Protein AF-0000000067928402 (afdb_homodimer)

Solvent-accessible surface area (backbone atoms only — not comparable to full-atom values): 12313 Å² total; per-residue (Å²): 130,44,46,64,52,39,58,33,41,38,43,78,36,87,61,56,74,55,49,44,64,52,48,29,70,42,42,56,31,42,81,76,45,74,70,83,47,36,38,30,39,21,52,87,43,65,27,61,30,44,41,34,31,24,60,43,49,57,96,86,36,72,58,36,47,31,40,36,34,33,79,38,53,68,59,42,49,52,40,31,50,76,72,70,40,61,68,77,36,65,79,40,78,46,95,89,45,33,37,32,32,29,33,54,49,92,83,66,47,40,33,33,41,25,26,79,106,130,45,45,64,53,37,58,32,40,38,42,77,36,87,61,55,74,55,48,43,64,51,47,29,70,43,43,57,32,40,81,75,43,75,70,84,47,36,39,30,39,22,53,87,44,65,28,62,29,44,40,33,33,23,59,42,51,57,96,86,36,72,59,36,47,31,40,35,32,34,79,39,51,70,57,42,49,53,41,32,49,75,72,70,39,62,69,77,38,64,78,40,77,46,95,89,43,32,38,33,32,29,32,54,48,90,83,65,47,40,31,34,40,26,26,79,108

Structure (mmCIF, N/CA/C/O backbone):
data_AF-0000000067928402-model_v1
#
loop_
_entity.id
_entity.type
_entity.pdbx_description
1 polymer 'Glyoxalase/bleomycin resistance protein/dioxygenase'
#
loop_
_atom_site.group_PDB
_atom_site.id
_atom_site.type_symbol
_atom_site.label_atom_id
_atom_site.label_alt_id
_atom_site.label_comp_id
_atom_site.label_asym_id
_atom_site.label_entity_id
_atom_site.label_seq_id
_atom_site.pdbx_PDB_ins_code
_atom_site.Cartn_x
_atom_site.Cartn_y
_atom_site.Cartn_z
_atom_site.occupancy
_atom_site.B_iso_or_equiv
_atom_site.auth_seq_id
_atom_site.auth_comp_id
_atom_site.auth_asym_id
_atom_site.auth_atom_id
_atom_site.pdbx_PDB_model_num
ATOM 1 N N . MET A 1 1 ? 7.648 14.555 17.438 1 83.69 1 MET A N 1
ATOM 2 C CA . MET A 1 1 ? 7.617 14.156 16.031 1 83.69 1 MET A CA 1
ATOM 3 C C . MET A 1 1 ? 6.398 13.289 15.742 1 83.69 1 MET A C 1
ATOM 5 O O . MET A 1 1 ? 5.93 12.555 16.609 1 83.69 1 MET A O 1
ATOM 9 N N . VAL A 1 2 ? 5.832 13.562 14.484 1 96.62 2 VAL A N 1
ATOM 10 C CA . VAL A 1 2 ? 4.629 12.812 14.133 1 96.62 2 VAL A CA 1
ATOM 11 C C . VAL A 1 2 ? 4.965 11.328 14 1 96.62 2 VAL A C 1
ATOM 13 O O . VAL A 1 2 ? 6.051 10.969 13.555 1 96.62 2 VAL A O 1
ATOM 16 N N . LYS A 1 3 ? 4.047 10.43 14.477 1 98 3 LYS A N 1
ATOM 17 C CA . LYS A 1 3 ? 4.219 8.984 14.352 1 98 3 LYS A CA 1
ATOM 18 C C . LYS A 1 3 ? 3.213 8.398 13.367 1 98 3 LYS A C 1
ATOM 20 O O . LYS A 1 3 ? 2.01 8.641 13.477 1 98 3 LYS A O 1
ATOM 25 N N . VAL A 1 4 ? 3.725 7.59 12.461 1 98.81 4 VAL A N 1
ATOM 26 C CA . VAL A 1 4 ? 2.863 6.887 11.516 1 98.81 4 VAL A CA 1
ATOM 27 C C . VAL A 1 4 ? 2.41 5.559 12.117 1 98.81 4 VAL A C 1
ATOM 29 O O . VAL A 1 4 ? 3.232 4.781 12.609 1 98.81 4 VAL A O 1
ATOM 32 N N . ARG A 1 5 ? 1.109 5.301 12 1 98.69 5 ARG A N 1
ATOM 33 C CA . ARG A 1 5 ? 0.542 4.09 12.586 1 98.69 5 ARG A CA 1
ATOM 34 C C . ARG A 1 5 ? 0.285 3.037 11.508 1 98.69 5 ARG A C 1
ATOM 36 O O . ARG A 1 5 ? 0.37 1.837 11.781 1 98.69 5 ARG A O 1
ATOM 43 N N . ARG A 1 6 ? -0.1 3.469 10.367 1 98.75 6 ARG A N 1
ATOM 44 C CA . ARG A 1 6 ? -0.407 2.568 9.266 1 98.75 6 ARG A CA 1
ATOM 45 C C . ARG A 1 6 ? -0.258 3.277 7.922 1 98.75 6 ARG A C 1
ATOM 47 O O . ARG A 1 6 ? -0.412 4.5 7.84 1 98.75 6 ARG A O 1
ATOM 54 N N . ILE A 1 7 ? 0.131 2.539 6.934 1 98.94 7 ILE A N 1
ATOM 55 C CA . ILE A 1 7 ? 0.093 2.949 5.531 1 98.94 7 ILE A CA 1
ATOM 56 C C . ILE A 1 7 ? -0.714 1.938 4.723 1 98.94 7 ILE A C 1
ATOM 58 O O . ILE A 1 7 ? -0.354 0.761 4.648 1 98.94 7 ILE A O 1
ATOM 62 N N . VAL A 1 8 ? -1.801 2.398 4.133 1 98.94 8 VAL A N 1
ATOM 63 C CA . VAL A 1 8 ? -2.68 1.516 3.375 1 98.94 8 VAL A CA 1
ATOM 64 C C . VAL A 1 8 ? -2.76 1.986 1.925 1 98.94 8 VAL A C 1
ATOM 66 O O . VAL A 1 8 ? -3.012 3.164 1.661 1 98.94 8 VAL A O 1
ATOM 69 N N . ALA A 1 9 ? -2.508 1.08 1.008 1 98.94 9 ALA A N 1
ATOM 70 C CA . ALA A 1 9 ? -2.691 1.375 -0.411 1 98.94 9 ALA A CA 1
ATOM 71 C C . ALA A 1 9 ? -4.172 1.428 -0.774 1 98.94 9 ALA A C 1
ATOM 73 O O . ALA A 1 9 ? -4.957 0.59 -0.325 1 98.94 9 ALA A O 1
ATOM 74 N N . ASN A 1 10 ? -4.523 2.418 -1.572 1 98.88 10 ASN A N 1
ATOM 75 C CA . ASN A 1 10 ? -5.867 2.523 -2.125 1 98.88 10 ASN A CA 1
ATOM 76 C C . ASN A 1 10 ? -5.863 2.359 -3.643 1 98.88 10 ASN A C 1
ATOM 78 O O . ASN A 1 10 ? -5.043 2.961 -4.336 1 98.88 10 ASN A O 1
ATOM 82 N N . ILE A 1 11 ? -6.793 1.594 -4.125 1 98.81 11 ILE A N 1
ATOM 83 C CA . ILE A 1 11 ? -6.984 1.411 -5.562 1 98.81 11 ILE A CA 1
ATOM 84 C C . ILE A 1 11 ? -8.328 1.993 -5.98 1 98.81 11 ILE A C 1
ATOM 86 O O . ILE A 1 11 ? -9.375 1.579 -5.477 1 98.81 11 ILE A O 1
ATOM 90 N N . GLU A 1 12 ? -8.266 2.934 -6.895 1 98.75 12 GLU A N 1
ATOM 91 C CA . GLU A 1 12 ? -9.492 3.523 -7.414 1 98.75 12 GLU A CA 1
ATOM 92 C C . GLU A 1 12 ? -10.188 2.582 -8.398 1 98.75 12 GLU A C 1
ATOM 94 O O . GLU A 1 12 ? -9.555 2.082 -9.328 1 98.75 12 GLU A O 1
ATOM 99 N N . THR A 1 13 ? -11.406 2.373 -8.148 1 98.44 13 THR A N 1
ATOM 100 C CA . THR A 1 13 ? -12.219 1.587 -9.078 1 98.44 13 THR A CA 1
ATOM 101 C C . THR A 1 13 ? -13.703 1.854 -8.859 1 98.44 13 THR A C 1
ATOM 103 O O . THR A 1 13 ? -14.156 1.991 -7.723 1 98.44 13 THR A O 1
ATOM 106 N N . PRO A 1 14 ? -14.438 1.944 -9.938 1 95.38 14 PRO A N 1
ATOM 107 C CA . PRO A 1 14 ? -15.891 1.989 -9.75 1 95.38 14 PRO A CA 1
ATOM 108 C C . PRO A 1 14 ? -16.484 0.614 -9.469 1 95.38 14 PRO A C 1
ATOM 110 O O . PRO A 1 14 ? -17.641 0.517 -9.031 1 95.38 14 PRO A O 1
ATOM 113 N N . ASP A 1 15 ? -15.797 -0.438 -9.805 1 96.56 15 ASP A N 1
ATOM 114 C CA . ASP A 1 15 ? -16.281 -1.805 -9.633 1 96.56 15 ASP A CA 1
ATOM 115 C C . ASP A 1 15 ? -15.602 -2.48 -8.445 1 96.56 15 ASP A C 1
ATOM 117 O O . ASP A 1 15 ? -14.844 -3.436 -8.617 1 96.56 15 ASP A O 1
ATOM 121 N N . ILE A 1 16 ? -16.016 -2.189 -7.324 1 97.06 16 ILE A N 1
ATOM 122 C CA . ILE A 1 16 ? -15.391 -2.621 -6.082 1 97.06 16 ILE A CA 1
ATOM 123 C C . ILE A 1 16 ? -15.578 -4.125 -5.902 1 97.06 16 ILE A C 1
ATOM 125 O O . ILE A 1 16 ? -14.695 -4.812 -5.391 1 97.06 16 ILE A O 1
ATOM 129 N N . ALA A 1 17 ? -16.672 -4.684 -6.383 1 96.25 17 ALA A N 1
ATOM 130 C CA . ALA A 1 17 ? -17.016 -6.09 -6.199 1 96.25 17 ALA A CA 1
ATOM 131 C C . ALA A 1 17 ? -16.016 -6.996 -6.914 1 96.25 17 ALA A C 1
ATOM 133 O O . ALA A 1 17 ? -15.828 -8.148 -6.523 1 96.25 17 ALA A O 1
ATOM 134 N N . ALA A 1 18 ? -15.391 -6.465 -7.91 1 97.38 18 ALA A N 1
ATOM 135 C CA . ALA A 1 18 ? -14.461 -7.262 -8.711 1 97.38 18 ALA A CA 1
ATOM 136 C C . ALA A 1 18 ? -13.219 -7.637 -7.898 1 97.38 18 ALA A C 1
ATOM 138 O O . ALA A 1 18 ? -12.508 -8.578 -8.242 1 97.38 18 ALA A O 1
ATOM 139 N N . ALA A 1 19 ? -12.914 -6.938 -6.816 1 98.12 19 ALA A N 1
ATOM 140 C CA . ALA A 1 19 ? -11.734 -7.195 -5.996 1 98.12 19 ALA A CA 1
ATOM 141 C C . ALA A 1 19 ? -11.82 -8.57 -5.328 1 98.12 19 ALA A C 1
ATOM 143 O O . ALA A 1 19 ? -10.797 -9.18 -5.023 1 98.12 19 ALA A O 1
ATOM 144 N N . LYS A 1 20 ? -13.047 -8.969 -5.051 1 98 20 LYS A N 1
ATOM 145 C CA . LYS A 1 20 ? -13.281 -10.195 -4.301 1 98 20 LYS A CA 1
ATOM 146 C C . LYS A 1 20 ? -12.617 -11.391 -4.977 1 98 20 LYS A C 1
ATOM 148 O O . LYS A 1 20 ? -11.977 -12.203 -4.312 1 98 20 LYS A O 1
ATOM 153 N N . ARG A 1 21 ? -12.688 -11.516 -6.238 1 97.06 21 ARG A N 1
ATOM 154 C CA . ARG A 1 21 ? -12.219 -12.68 -6.984 1 97.06 21 ARG A CA 1
ATOM 155 C C . ARG A 1 21 ? -10.719 -12.867 -6.824 1 97.06 21 ARG A C 1
ATOM 157 O O . ARG A 1 21 ? -10.227 -14 -6.789 1 97.06 21 ARG A O 1
ATOM 164 N N . PHE A 1 22 ? -10.062 -11.812 -6.707 1 98.56 22 PHE A N 1
ATOM 165 C CA . PHE A 1 22 ? -8.602 -11.828 -6.641 1 98.56 22 PHE A CA 1
ATOM 166 C C . PHE A 1 22 ? -8.125 -11.836 -5.191 1 98.56 22 PHE A C 1
ATOM 168 O O . PHE A 1 22 ? -7.387 -12.727 -4.777 1 98.56 22 PHE A O 1
ATOM 175 N N . TYR A 1 23 ? -8.562 -10.875 -4.406 1 98.88 23 TYR A N 1
ATOM 176 C CA . TYR A 1 23 ? -7.992 -10.602 -3.094 1 98.88 23 TYR A CA 1
ATOM 177 C C . TYR A 1 23 ? -8.602 -11.508 -2.033 1 98.88 23 TYR A C 1
ATOM 179 O O . TYR A 1 23 ? -7.922 -11.906 -1.082 1 98.88 23 TYR A O 1
ATOM 187 N N . GLN A 1 24 ? -9.836 -11.852 -2.152 1 98.5 24 GLN A N 1
ATOM 188 C CA . GLN A 1 24 ? -10.438 -12.781 -1.208 1 98.5 24 GLN A CA 1
ATOM 189 C C . GLN A 1 24 ? -10.352 -14.219 -1.715 1 98.5 24 GLN A C 1
ATOM 191 O O . GLN A 1 24 ? -9.75 -15.07 -1.066 1 98.5 24 GLN A O 1
ATOM 196 N N . ASP A 1 25 ? -10.859 -14.484 -2.887 1 97.88 25 ASP A N 1
ATOM 197 C CA . ASP A 1 25 ? -11.016 -15.859 -3.344 1 97.88 25 ASP A CA 1
ATOM 198 C C . ASP A 1 25 ? -9.664 -16.516 -3.617 1 97.88 25 ASP A C 1
ATOM 200 O O . ASP A 1 25 ? -9.461 -17.688 -3.316 1 97.88 25 ASP A O 1
ATOM 204 N N . VAL A 1 26 ? -8.727 -15.805 -4.152 1 98.25 26 VAL A N 1
ATOM 205 C CA . VAL A 1 26 ? -7.445 -16.406 -4.516 1 98.25 26 VAL A CA 1
ATOM 206 C C . VAL A 1 26 ? -6.434 -16.188 -3.395 1 98.25 26 VAL A C 1
ATOM 208 O O . VAL A 1 26 ? -5.785 -17.141 -2.943 1 98.25 26 VAL A O 1
ATOM 211 N N . LEU A 1 27 ? -6.316 -14.945 -2.904 1 98.69 27 LEU A N 1
ATOM 212 C CA . LEU A 1 27 ? -5.258 -14.633 -1.951 1 98.69 27 LEU A CA 1
ATOM 213 C C . LEU A 1 27 ? -5.703 -14.93 -0.524 1 98.69 27 LEU A C 1
ATOM 215 O O . LEU A 1 27 ? -4.898 -14.883 0.406 1 98.69 27 LEU A O 1
ATOM 219 N N . GLY A 1 28 ? -7 -15.125 -0.344 1 98.38 28 GLY A N 1
ATOM 220 C CA . GLY A 1 28 ? -7.496 -15.602 0.938 1 98.38 28 GLY A CA 1
ATOM 221 C C . GLY A 1 28 ? -7.672 -14.492 1.959 1 98.38 28 GLY A C 1
ATOM 222 O O . GLY A 1 28 ? -7.762 -14.758 3.16 1 98.38 28 GLY A O 1
ATOM 223 N N . LEU A 1 29 ? -7.711 -13.273 1.549 1 98.75 29 LEU A N 1
ATOM 224 C CA . LEU A 1 29 ? -7.934 -12.172 2.482 1 98.75 29 LEU A CA 1
ATOM 225 C C . LEU A 1 29 ? -9.398 -12.086 2.885 1 98.75 29 LEU A C 1
ATOM 227 O O . LEU A 1 29 ? -10.281 -12.469 2.113 1 98.75 29 LEU A O 1
ATOM 231 N N . ASP A 1 30 ? -9.602 -11.5 4.062 1 98.62 30 ASP A N 1
ATOM 232 C CA . ASP A 1 30 ? -10.953 -11.266 4.562 1 98.62 30 ASP A CA 1
ATOM 233 C C . ASP A 1 30 ? -11.461 -9.883 4.156 1 98.62 30 ASP A C 1
ATOM 235 O O . ASP A 1 30 ? -10.68 -8.938 4.043 1 98.62 30 ASP A O 1
ATOM 239 N N . LEU A 1 31 ? -12.75 -9.812 3.912 1 98.5 31 LEU A N 1
ATOM 240 C CA . LEU A 1 31 ? -13.398 -8.508 3.805 1 98.5 31 LEU A CA 1
ATOM 241 C C . LEU A 1 31 ? -13.539 -7.859 5.176 1 98.5 31 LEU A C 1
ATOM 243 O O . LEU A 1 31 ? -14.367 -8.281 5.984 1 98.5 31 LEU A O 1
ATOM 247 N N . LEU A 1 32 ? -12.758 -6.84 5.418 1 98.25 32 LEU A N 1
ATOM 248 C CA . LEU A 1 32 ? -12.711 -6.215 6.734 1 98.25 32 LEU A CA 1
ATOM 249 C C . LEU A 1 32 ? -13.758 -5.109 6.852 1 98.25 32 LEU A C 1
ATOM 251 O O . LEU A 1 32 ? -14.227 -4.809 7.953 1 98.25 32 LEU A O 1
ATOM 255 N N . MET A 1 33 ? -13.984 -4.438 5.797 1 97 33 MET A N 1
ATOM 256 C CA . MET A 1 33 ? -14.93 -3.332 5.719 1 97 33 MET A CA 1
ATOM 257 C C . MET A 1 33 ? -15.57 -3.264 4.336 1 97 33 MET A C 1
ATOM 259 O O . MET A 1 33 ? -14.898 -3.449 3.324 1 97 33 MET A O 1
ATOM 263 N N . ASP A 1 34 ? -16.812 -3.012 4.309 1 96.94 34 ASP A N 1
ATOM 264 C CA . ASP A 1 34 ? -17.547 -2.746 3.08 1 96.94 34 ASP A CA 1
ATOM 265 C C . ASP A 1 34 ? -18.625 -1.687 3.309 1 96.94 34 ASP A C 1
ATOM 267 O O . ASP A 1 34 ? -19.656 -1.96 3.941 1 96.94 34 ASP A O 1
ATOM 271 N N . MET A 1 35 ? -18.359 -0.519 2.67 1 95.69 35 MET A N 1
ATOM 272 C CA . MET A 1 35 ? -19.312 0.572 2.844 1 95.69 35 MET A CA 1
ATOM 273 C C . MET A 1 35 ? -19.938 0.958 1.512 1 95.69 35 MET A C 1
ATOM 275 O O . MET A 1 35 ? -20.562 2.014 1.4 1 95.69 35 MET A O 1
ATOM 279 N N . GLY A 1 36 ? -19.828 0.122 0.622 1 94.25 36 GLY A N 1
ATOM 280 C CA . GLY A 1 36 ? -20.359 0.416 -0.704 1 94.25 36 GLY A CA 1
ATOM 281 C C . GLY A 1 36 ? -19.375 1.184 -1.572 1 94.25 36 GLY A C 1
ATOM 282 O O . GLY A 1 36 ? -18.969 0.701 -2.631 1 94.25 36 GLY A O 1
ATOM 283 N N . TRP A 1 37 ? -18.969 2.318 -0.988 1 95.12 37 TRP A N 1
ATOM 284 C CA . TRP A 1 37 ? -18.047 3.146 -1.765 1 95.12 37 TRP A CA 1
ATOM 285 C C . TRP A 1 37 ? -16.594 2.771 -1.475 1 95.12 37 TRP A C 1
ATOM 287 O O . TRP A 1 37 ? -15.688 3.205 -2.184 1 95.12 37 TRP A O 1
ATOM 297 N N . ILE A 1 38 ? -16.375 1.957 -0.458 1 97.75 38 ILE A N 1
ATOM 298 C CA . ILE A 1 38 ? -15.055 1.447 -0.117 1 97.75 38 ILE A CA 1
ATOM 299 C C . ILE A 1 38 ? -15.172 0.002 0.363 1 97.75 38 ILE A C 1
ATOM 301 O O . ILE A 1 38 ? -16.094 -0.345 1.095 1 97.75 38 ILE A O 1
ATOM 305 N N . ALA A 1 39 ? -14.242 -0.791 -0.042 1 98.62 39 ALA A N 1
ATOM 306 C CA . ALA A 1 39 ? -14.023 -2.131 0.498 1 98.62 39 ALA A CA 1
ATOM 307 C C . ALA A 1 39 ? -12.562 -2.35 0.865 1 98.62 39 ALA A C 1
ATOM 309 O O . ALA A 1 39 ? -11.664 -2.045 0.075 1 98.62 39 ALA A O 1
ATOM 310 N N . THR A 1 40 ? -12.344 -2.811 2.027 1 98.81 40 THR A N 1
ATOM 311 C CA . THR A 1 40 ? -11 -3.139 2.482 1 98.81 40 THR A CA 1
ATOM 312 C C . THR A 1 40 ? -10.844 -4.645 2.68 1 98.81 40 THR A C 1
ATOM 314 O O . THR A 1 40 ? -11.688 -5.281 3.314 1 98.81 40 THR A O 1
ATOM 317 N N . TYR A 1 41 ? -9.812 -5.188 2.088 1 98.94 41 TYR A N 1
ATOM 318 C CA . TYR A 1 41 ? -9.453 -6.586 2.27 1 98.94 41 TYR A CA 1
ATOM 319 C C . TYR A 1 41 ? -8.188 -6.719 3.105 1 98.94 41 TYR A C 1
ATOM 321 O O . TYR A 1 41 ? -7.254 -5.918 2.965 1 98.94 41 TYR A O 1
ATOM 329 N N . GLY A 1 42 ? -8.141 -7.695 3.979 1 98.81 42 GLY A N 1
ATOM 330 C CA . GLY A 1 42 ? -6.977 -7.891 4.828 1 98.81 42 GLY A CA 1
ATOM 331 C C . GLY A 1 42 ? -7.047 -9.164 5.648 1 98.81 42 GLY A C 1
ATOM 332 O O . GLY A 1 42 ? -7.652 -10.148 5.227 1 98.81 42 GLY A O 1
ATOM 333 N N . SER A 1 43 ? -6.227 -9.195 6.648 1 98.56 43 SER A N 1
ATOM 334 C CA . SER A 1 43 ? -6.172 -10.305 7.594 1 98.56 43 SER A CA 1
ATOM 335 C C . SER A 1 43 ? -5.645 -9.852 8.953 1 98.56 43 SER A C 1
ATOM 337 O O . SER A 1 43 ? -5.32 -8.672 9.133 1 98.56 43 SER A O 1
ATOM 339 N N . GLU A 1 44 ? -5.602 -10.812 9.906 1 97.62 44 GLU A N 1
ATOM 340 C CA . GLU A 1 44 ? -5.094 -10.516 11.242 1 97.62 44 GLU A CA 1
ATOM 341 C C . GLU A 1 44 ? -3.572 -10.602 11.281 1 97.62 44 GLU A C 1
ATOM 343 O O . GLU A 1 44 ? -2.957 -10.297 12.305 1 97.62 44 GLU A O 1
ATOM 348 N N . GLU A 1 45 ? -2.996 -11.016 10.195 1 98.12 45 GLU A N 1
ATOM 349 C CA . GLU A 1 45 ? -1.538 -11.016 10.133 1 98.12 45 GLU A CA 1
ATOM 350 C C . GLU A 1 45 ? -0.976 -9.617 10.359 1 98.12 45 GLU A C 1
ATOM 352 O O . GLU A 1 45 ? -1.558 -8.625 9.906 1 98.12 45 GLU A O 1
ATOM 357 N N . ARG A 1 46 ? 0.201 -9.578 11.094 1 98.38 46 ARG A N 1
ATOM 358 C CA . ARG A 1 46 ? 0.812 -8.289 11.375 1 98.38 46 ARG A CA 1
ATOM 359 C C . ARG A 1 46 ? 2.049 -8.07 10.508 1 98.38 46 ARG A C 1
ATOM 361 O O . ARG A 1 46 ? 2.789 -9.016 10.227 1 98.38 46 ARG A O 1
ATOM 368 N N . MET A 1 47 ? 2.213 -6.852 10.094 1 98.56 47 MET A N 1
ATOM 369 C CA . MET A 1 47 ? 3.379 -6.414 9.336 1 98.56 47 MET A CA 1
ATOM 370 C C . MET A 1 47 ? 3.908 -5.086 9.859 1 98.56 47 MET A C 1
ATOM 372 O O . MET A 1 47 ? 3.191 -4.359 10.555 1 98.56 47 MET A O 1
ATOM 376 N N . THR A 1 48 ? 5.156 -4.797 9.547 1 98.56 48 THR A N 1
ATOM 377 C CA . THR A 1 48 ? 5.66 -3.463 9.859 1 98.56 48 THR A CA 1
ATOM 378 C C . THR A 1 48 ? 5.117 -2.438 8.867 1 98.56 48 THR A C 1
ATOM 380 O O . THR A 1 48 ? 4.766 -2.783 7.738 1 98.56 48 THR A O 1
ATOM 383 N N . VAL A 1 49 ? 4.996 -1.239 9.289 1 98.81 49 VAL A N 1
ATOM 384 C CA . VAL A 1 49 ? 4.613 -0.113 8.445 1 98.81 49 VAL A CA 1
ATOM 385 C C . VAL A 1 49 ? 5.719 0.169 7.426 1 98.81 49 VAL A C 1
ATOM 387 O O . VAL A 1 49 ? 6.887 0.312 7.793 1 98.81 49 VAL A O 1
ATOM 390 N N . GLN A 1 50 ? 5.34 0.202 6.133 1 98.88 5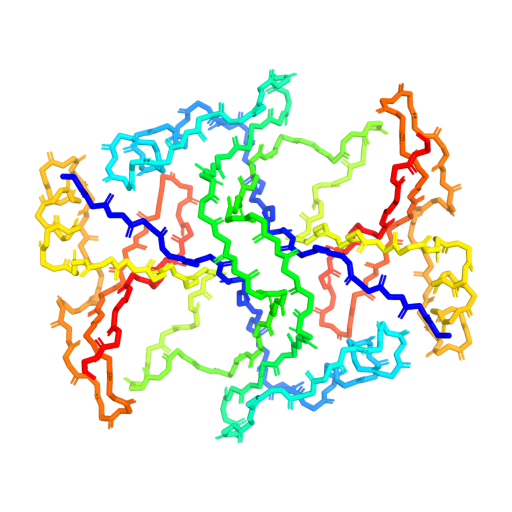0 GLN A N 1
ATOM 391 C CA . GLN A 1 50 ? 6.367 0.51 5.145 1 98.88 50 GLN A CA 1
ATOM 392 C C . GLN A 1 50 ? 5.746 0.848 3.791 1 98.88 50 GLN A C 1
ATOM 394 O O . GLN A 1 50 ? 4.594 0.495 3.527 1 98.88 50 GLN A O 1
ATOM 399 N N . VAL A 1 51 ? 6.488 1.58 2.924 1 98.94 51 VAL A N 1
ATOM 400 C CA . VAL A 1 51 ? 6.199 1.951 1.543 1 98.94 51 VAL A CA 1
ATOM 401 C C . VAL A 1 51 ? 7.5 1.993 0.739 1 98.94 51 VAL A C 1
ATOM 403 O O . VAL A 1 51 ? 8.547 2.365 1.265 1 98.94 51 VAL A O 1
ATOM 406 N N . SER A 1 52 ? 7.375 1.627 -0.581 1 98.94 52 SER A N 1
ATOM 407 C CA . SER A 1 52 ? 8.594 1.56 -1.379 1 98.94 52 SER A CA 1
ATOM 408 C C . SER A 1 52 ? 8.516 2.482 -2.59 1 98.94 52 SER A C 1
ATOM 410 O O . SER A 1 52 ? 7.441 2.672 -3.162 1 98.94 52 SER A O 1
ATOM 412 N N . PHE A 1 53 ? 9.617 3.049 -2.973 1 98.88 53 PHE A N 1
ATOM 413 C CA . PHE A 1 53 ? 9.828 3.877 -4.152 1 98.88 53 PHE A CA 1
ATOM 414 C C . PHE A 1 53 ? 10.844 3.234 -5.094 1 98.88 53 PHE A C 1
ATOM 416 O O . PHE A 1 53 ? 11.945 2.875 -4.672 1 98.88 53 PHE A O 1
ATOM 423 N N . MET A 1 54 ? 10.453 3.088 -6.352 1 98.62 54 MET A N 1
ATOM 424 C CA . MET A 1 54 ? 11.242 2.244 -7.246 1 98.62 54 MET A CA 1
ATOM 425 C C . MET A 1 54 ? 11.414 2.908 -8.609 1 98.62 54 MET A C 1
ATOM 427 O O . MET A 1 54 ? 10.469 3.488 -9.141 1 98.62 54 MET A O 1
ATOM 431 N N . ALA A 1 55 ? 12.578 2.732 -9.188 1 98.25 55 ALA A N 1
ATOM 432 C CA . ALA A 1 55 ? 12.836 3.145 -10.562 1 98.25 55 ALA A CA 1
ATOM 433 C C . ALA A 1 55 ? 12.508 2.021 -11.547 1 98.25 55 ALA A C 1
ATOM 435 O O . ALA A 1 55 ? 12.203 2.275 -12.711 1 98.25 55 ALA A O 1
ATOM 436 N N . GLU A 1 56 ? 12.617 0.851 -11.109 1 98.12 56 GLU A N 1
ATOM 437 C CA . GLU A 1 56 ? 12.273 -0.376 -11.828 1 98.12 56 GLU A CA 1
ATOM 438 C C . GLU A 1 56 ? 11.859 -1.479 -10.859 1 98.12 56 GLU A C 1
ATOM 440 O O . GLU A 1 56 ? 12.086 -1.372 -9.648 1 98.12 56 GLU A O 1
ATOM 445 N N . GLY A 1 57 ? 11.266 -2.613 -11.383 1 98.19 57 GLY A N 1
ATOM 446 C CA . GLY A 1 57 ? 10.773 -3.693 -10.539 1 98.19 57 GLY A CA 1
ATOM 447 C C . GLY A 1 57 ? 11.828 -4.738 -10.234 1 98.19 57 GLY A C 1
ATOM 448 O O . GLY A 1 57 ? 11.547 -5.734 -9.562 1 98.19 57 GLY A O 1
ATOM 449 N N . GLY A 1 58 ? 13.055 -4.504 -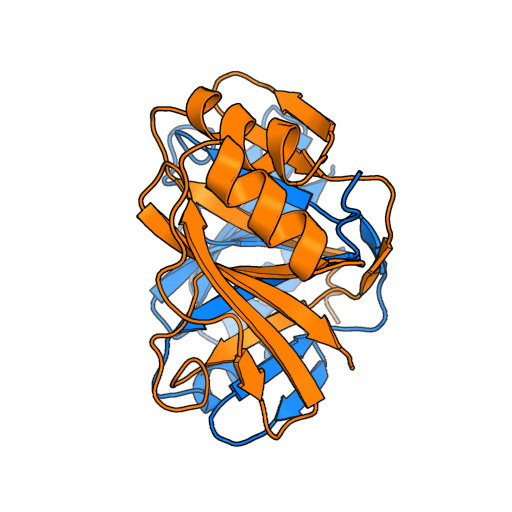10.695 1 97.44 58 GLY A N 1
ATOM 450 C CA . GLY A 1 58 ? 14.102 -5.52 -10.641 1 97.44 58 GLY A CA 1
ATOM 451 C C . GLY A 1 58 ? 14.109 -6.426 -11.859 1 97.44 58 GLY A C 1
ATOM 452 O O . GLY A 1 58 ? 13.055 -6.773 -12.398 1 97.44 58 GLY A O 1
ATOM 453 N N . SER A 1 59 ? 15.352 -6.789 -12.344 1 97 59 SER A N 1
ATOM 454 C CA . SER A 1 59 ? 15.531 -7.668 -13.5 1 97 59 SER A CA 1
ATOM 455 C C . SER A 1 59 ? 14.914 -7.059 -14.758 1 97 59 SER A C 1
ATOM 457 O O . SER A 1 59 ? 14.383 -7.777 -15.602 1 97 59 SER A O 1
ATOM 459 N N . GLY A 1 60 ? 14.844 -5.758 -14.766 1 96.06 60 GLY A N 1
ATOM 460 C CA . GLY A 1 60 ? 14.383 -5.055 -15.953 1 96.06 60 GLY A CA 1
ATOM 461 C C . GLY A 1 60 ? 12.875 -5.047 -16.094 1 96.06 60 GLY A C 1
ATOM 462 O O . GLY A 1 60 ? 12.352 -4.734 -17.172 1 96.06 60 GLY A O 1
ATOM 463 N N . THR A 1 61 ? 12.148 -5.402 -15.07 1 98.31 61 THR A N 1
ATOM 464 C CA . THR A 1 61 ? 10.695 -5.461 -15.148 1 98.31 61 THR A CA 1
ATOM 465 C C . THR A 1 61 ? 10.078 -4.109 -14.781 1 98.31 61 THR A C 1
ATOM 467 O O . THR A 1 61 ? 10.75 -3.26 -14.188 1 98.31 61 THR A O 1
ATOM 470 N N . PRO A 1 62 ? 8.781 -3.908 -15.195 1 98.62 62 PRO A N 1
ATOM 471 C CA . PRO A 1 62 ? 8.086 -2.697 -14.758 1 98.62 62 PRO A CA 1
ATOM 472 C C . PRO A 1 62 ? 7.855 -2.662 -13.25 1 98.62 62 PRO A C 1
ATOM 474 O O . PRO A 1 62 ? 7.863 -3.709 -12.594 1 98.62 62 PRO A O 1
ATOM 477 N N . VAL A 1 63 ? 7.688 -1.472 -12.719 1 98.81 63 VAL A N 1
ATOM 478 C CA . VAL A 1 63 ? 7.402 -1.312 -11.297 1 98.81 63 VAL A CA 1
ATOM 479 C C . VAL A 1 63 ? 5.98 -1.781 -11 1 98.81 63 VAL A C 1
ATOM 481 O O . VAL A 1 63 ? 5.02 -1.273 -11.586 1 98.81 63 VAL A O 1
ATOM 484 N N . PRO A 1 64 ? 5.816 -2.771 -10.117 1 98.88 64 PRO A N 1
ATOM 485 C CA . PRO A 1 64 ? 4.457 -3.133 -9.711 1 98.88 64 PRO A CA 1
ATOM 486 C C . PRO A 1 64 ? 3.812 -2.084 -8.805 1 98.88 64 PRO A C 1
ATOM 488 O O . PRO A 1 64 ? 4.52 -1.319 -8.141 1 98.88 64 PRO A O 1
ATOM 491 N N . ASP A 1 65 ? 2.479 -2.105 -8.789 1 98.81 65 ASP A N 1
ATOM 492 C CA . ASP A 1 65 ? 1.74 -1.209 -7.906 1 98.81 65 ASP A CA 1
ATOM 493 C C . ASP A 1 65 ? 1.773 -1.709 -6.465 1 98.81 65 ASP A C 1
ATOM 495 O O . ASP A 1 65 ? 1.794 -0.911 -5.527 1 98.81 65 ASP A O 1
ATOM 499 N N . LEU A 1 66 ? 1.734 -3.006 -6.281 1 98.94 66 LEU A N 1
ATOM 500 C CA . LEU A 1 66 ? 1.769 -3.68 -4.988 1 98.94 66 LEU A CA 1
ATOM 501 C C . LEU A 1 66 ? 2.787 -4.812 -4.996 1 98.94 66 LEU A C 1
ATOM 503 O O . LEU A 1 66 ? 2.943 -5.508 -6 1 98.94 66 LEU A O 1
ATOM 507 N N . SER A 1 67 ? 3.459 -4.957 -3.9 1 98.94 67 SER A N 1
ATOM 508 C CA . SER A 1 67 ? 4.16 -6.191 -3.568 1 98.94 67 SER A CA 1
ATOM 509 C C . SER A 1 67 ? 3.447 -6.949 -2.453 1 98.94 67 SER A C 1
ATOM 511 O O . SER A 1 67 ? 3.264 -6.418 -1.354 1 98.94 67 SER A O 1
ATOM 513 N N . ILE A 1 68 ? 3.041 -8.117 -2.76 1 98.94 68 ILE A N 1
ATOM 514 C CA . ILE A 1 68 ? 2.33 -8.953 -1.801 1 98.94 68 ILE A CA 1
ATOM 515 C C . ILE A 1 68 ? 3.154 -10.203 -1.502 1 98.94 68 ILE A C 1
ATOM 517 O O . ILE A 1 68 ? 3.348 -11.055 -2.377 1 98.94 68 ILE A O 1
ATOM 521 N N . GLU A 1 69 ? 3.631 -10.273 -0.276 1 98.94 69 GLU A N 1
ATOM 522 C CA . GLU A 1 69 ? 4.367 -11.469 0.141 1 98.94 69 GLU A CA 1
ATOM 523 C C . GLU A 1 69 ? 3.416 -12.57 0.602 1 98.94 69 GLU A C 1
ATOM 525 O O . GLU A 1 69 ? 2.518 -12.328 1.41 1 98.94 69 GLU A O 1
ATOM 530 N N . VAL A 1 70 ? 3.658 -13.734 0.114 1 98.94 70 VAL A N 1
ATOM 531 C CA . VAL A 1 70 ? 2.838 -14.891 0.472 1 98.94 70 VAL A CA 1
ATOM 532 C C . VAL A 1 70 ? 3.725 -16 1.038 1 98.94 70 VAL A C 1
ATOM 534 O O . VAL A 1 70 ? 4.949 -15.945 0.913 1 98.94 70 VAL A O 1
ATOM 537 N N . ASP A 1 71 ? 3.066 -16.984 1.74 1 98.62 71 ASP A N 1
ATOM 538 C CA . ASP A 1 71 ? 3.826 -18.062 2.344 1 98.62 71 ASP A CA 1
ATOM 539 C C . ASP A 1 71 ? 4.215 -19.109 1.296 1 98.62 71 ASP A C 1
ATOM 541 O O . ASP A 1 71 ? 5.168 -19.859 1.489 1 98.62 71 ASP A O 1
ATOM 545 N N . ASP A 1 72 ? 3.494 -19.172 0.188 1 98.31 72 ASP A N 1
ATOM 546 C CA . ASP A 1 72 ? 3.707 -20.188 -0.841 1 98.31 72 ASP A CA 1
ATOM 547 C C . ASP A 1 72 ? 3.385 -19.625 -2.229 1 98.31 72 ASP A C 1
ATOM 549 O O . ASP A 1 72 ? 2.229 -19.641 -2.654 1 98.31 72 ASP A O 1
ATOM 553 N N . VAL A 1 73 ? 4.461 -19.328 -2.992 1 98.81 73 VAL A N 1
ATOM 554 C CA . VAL A 1 73 ? 4.324 -18.672 -4.289 1 98.81 73 VAL A CA 1
ATOM 555 C C . VAL A 1 73 ? 3.705 -19.641 -5.293 1 98.81 73 VAL A C 1
ATOM 557 O O . VAL A 1 73 ? 2.842 -19.25 -6.086 1 98.81 73 VAL A O 1
ATOM 560 N N . ASP A 1 74 ? 4.117 -20.891 -5.215 1 98.31 74 ASP A N 1
ATOM 561 C CA . ASP A 1 74 ? 3.619 -21.859 -6.176 1 98.31 74 ASP A CA 1
ATOM 562 C C . ASP A 1 74 ? 2.129 -22.125 -5.973 1 98.31 74 ASP A C 1
ATOM 564 O O . ASP A 1 74 ? 1.378 -22.266 -6.938 1 98.31 74 ASP A O 1
ATOM 568 N N . ALA A 1 75 ? 1.731 -22.141 -4.758 1 98.44 75 ALA A N 1
ATOM 569 C CA . ALA A 1 75 ? 0.311 -22.297 -4.461 1 98.44 75 ALA A CA 1
ATOM 570 C C . ALA A 1 75 ? -0.488 -21.094 -4.941 1 98.44 75 ALA A C 1
ATOM 572 O O . ALA A 1 75 ? -1.58 -21.234 -5.492 1 98.44 75 ALA A O 1
ATOM 573 N N . ALA A 1 76 ? 0.053 -19.922 -4.707 1 98.75 76 ALA A N 1
ATOM 574 C CA . ALA A 1 76 ? -0.612 -18.719 -5.176 1 98.75 76 ALA A CA 1
ATOM 575 C C . ALA A 1 76 ? -0.758 -18.719 -6.695 1 98.75 76 ALA A C 1
ATOM 577 O O . ALA A 1 76 ? -1.812 -18.359 -7.227 1 98.75 76 ALA A O 1
ATOM 578 N N . LEU A 1 77 ? 0.292 -19.141 -7.367 1 98.75 77 LEU A N 1
ATOM 579 C CA . LEU A 1 77 ? 0.287 -19.188 -8.828 1 98.75 77 LEU A CA 1
ATOM 580 C C . LEU A 1 77 ? -0.773 -20.156 -9.336 1 98.75 77 LEU A C 1
ATOM 582 O O . LEU A 1 77 ? -1.515 -19.844 -10.266 1 98.75 77 LEU A O 1
ATOM 586 N N . ALA A 1 78 ? -0.795 -21.281 -8.719 1 98.44 78 ALA A N 1
ATOM 587 C CA . ALA A 1 78 ? -1.799 -22.266 -9.094 1 98.44 78 ALA A CA 1
ATOM 588 C C . ALA A 1 78 ? -3.211 -21.719 -8.906 1 98.44 78 ALA A C 1
ATOM 590 O O . ALA A 1 78 ? -4.078 -21.906 -9.758 1 98.44 78 ALA A O 1
ATOM 591 N N . GLY A 1 79 ? -3.449 -21.078 -7.773 1 98.19 79 GLY A N 1
ATOM 592 C CA . GLY A 1 79 ? -4.734 -20.453 -7.52 1 98.19 79 GLY A CA 1
ATOM 593 C C . GLY A 1 79 ? -5.09 -19.391 -8.539 1 98.19 79 GLY A C 1
ATOM 594 O O . GLY A 1 79 ? -6.242 -19.297 -8.977 1 98.19 79 GLY A O 1
ATOM 595 N N . MET A 1 80 ? -4.121 -18.562 -8.93 1 98.31 80 MET A N 1
ATOM 596 C CA . MET A 1 80 ? -4.32 -17.516 -9.938 1 98.31 80 MET A CA 1
ATOM 597 C C . MET A 1 80 ? -4.746 -18.125 -11.273 1 98.31 80 MET A C 1
ATOM 599 O O . MET A 1 80 ? -5.719 -17.672 -11.875 1 98.31 80 MET A O 1
ATOM 603 N N . LYS A 1 81 ? -4.016 -19.109 -11.656 1 97.75 81 LYS A N 1
ATOM 604 C CA . LYS A 1 81 ? -4.309 -19.781 -12.922 1 97.75 81 LYS A CA 1
ATOM 605 C C . LYS A 1 81 ? -5.719 -20.359 -12.93 1 97.75 81 LYS A C 1
ATOM 607 O O . LYS A 1 81 ? -6.473 -20.172 -13.891 1 97.75 81 LYS A O 1
ATOM 612 N N . LYS A 1 82 ? -6.07 -20.984 -11.883 1 97.88 82 LYS A N 1
ATOM 613 C CA . LYS A 1 82 ? -7.391 -21.594 -11.758 1 97.88 82 LYS A CA 1
ATOM 614 C C . LYS A 1 82 ? -8.492 -20.547 -11.836 1 97.88 82 LYS A C 1
ATOM 616 O O . LYS A 1 82 ? -9.57 -20.797 -12.383 1 97.88 82 LYS A O 1
ATOM 621 N N . ALA A 1 83 ? -8.18 -19.391 -11.312 1 97.94 83 ALA A N 1
ATOM 622 C CA . ALA A 1 83 ? -9.172 -18.312 -11.258 1 97.94 83 ALA A CA 1
ATOM 623 C C . ALA A 1 83 ? -9.156 -17.5 -12.547 1 97.94 83 ALA A C 1
ATOM 625 O O . ALA A 1 83 ? -9.953 -16.562 -12.703 1 97.94 83 ALA A O 1
ATOM 626 N N . GLY A 1 84 ? -8.25 -17.766 -13.422 1 98 84 GLY A N 1
ATOM 627 C CA . GLY A 1 84 ? -8.25 -17.125 -14.719 1 98 84 GLY A CA 1
ATOM 628 C C . GLY A 1 84 ? -7.312 -15.93 -14.797 1 98 84 GLY A C 1
ATOM 629 O O . GLY A 1 84 ? -7.422 -15.102 -15.711 1 98 84 GLY A O 1
ATOM 630 N N . PHE A 1 85 ? -6.445 -15.773 -13.875 1 98.44 85 PHE A N 1
ATOM 631 C CA . PHE A 1 85 ? -5.43 -14.734 -13.898 1 98.44 85 PHE A CA 1
ATOM 632 C C . PHE A 1 85 ? -4.105 -15.281 -14.43 1 98.44 85 PHE A C 1
ATOM 634 O O . PHE A 1 85 ? -3.533 -16.203 -13.844 1 98.44 85 PHE A O 1
ATOM 641 N N . ALA A 1 86 ? -3.619 -14.68 -15.453 1 97.94 86 ALA A N 1
ATOM 642 C CA . ALA A 1 86 ? -2.367 -15.141 -16.047 1 97.94 86 ALA A CA 1
ATOM 643 C C . ALA A 1 86 ? -1.178 -14.359 -15.5 1 97.94 86 ALA A C 1
ATOM 645 O O . ALA A 1 86 ? -1.253 -13.141 -15.328 1 97.94 86 ALA A O 1
ATOM 646 N N . ALA A 1 87 ? -0.093 -15.078 -15.289 1 98.62 87 ALA A N 1
ATOM 647 C CA . ALA A 1 87 ? 1.141 -14.391 -14.914 1 98.62 87 ALA A CA 1
ATOM 648 C C . ALA A 1 87 ? 1.71 -13.602 -16.094 1 98.62 87 ALA A C 1
ATOM 650 O O . ALA A 1 87 ? 1.708 -14.078 -17.234 1 98.62 87 ALA A O 1
ATOM 651 N N . GLU A 1 88 ? 2.195 -12.445 -15.797 1 98.5 88 GLU A N 1
ATOM 652 C CA . GLU A 1 88 ? 2.834 -11.617 -16.812 1 98.5 88 GLU A CA 1
ATOM 653 C C . GLU A 1 88 ? 4.352 -11.789 -16.797 1 98.5 88 GLU A C 1
ATOM 655 O O . GLU A 1 88 ? 5.031 -11.453 -17.766 1 98.5 88 GLU A O 1
ATOM 660 N N . TYR A 1 89 ? 4.77 -12.234 -15.758 1 98.81 89 TYR A N 1
ATOM 661 C CA . TYR A 1 89 ? 6.191 -12.484 -15.539 1 98.81 89 TYR A CA 1
ATOM 662 C C . TYR A 1 89 ? 6.398 -13.578 -14.5 1 98.81 89 TYR A C 1
ATOM 664 O O . TYR A 1 89 ? 5.699 -13.625 -13.484 1 98.81 89 TYR A O 1
ATOM 672 N N . GLY A 1 90 ? 7.344 -14.508 -14.789 1 98.25 90 GLY A N 1
ATOM 673 C CA . GLY A 1 90 ? 7.703 -15.539 -13.836 1 98.25 90 GLY A CA 1
ATOM 674 C C . GLY A 1 90 ? 6.824 -16.781 -13.938 1 98.25 90 GLY A C 1
ATOM 675 O O . GLY A 1 90 ? 6.141 -16.984 -14.938 1 98.25 90 GLY A O 1
ATOM 676 N N . PRO A 1 91 ? 6.84 -17.547 -12.977 1 98.56 91 PRO A N 1
ATOM 677 C CA . PRO A 1 91 ? 7.621 -17.406 -11.75 1 98.56 91 PRO A CA 1
ATOM 678 C C . PRO A 1 91 ? 9.125 -17.406 -12.008 1 98.56 91 PRO A C 1
ATOM 680 O O . PRO A 1 91 ? 9.602 -18.094 -12.914 1 98.56 91 PRO A O 1
ATOM 683 N N . ALA A 1 92 ? 9.781 -16.531 -11.258 1 98.69 92 ALA A N 1
ATOM 684 C CA . ALA A 1 92 ? 11.234 -16.422 -11.359 1 98.69 92 ALA A CA 1
ATOM 685 C C . ALA A 1 92 ? 11.883 -16.438 -9.977 1 98.69 92 ALA A C 1
ATOM 687 O O . ALA A 1 92 ? 11.312 -15.945 -9.008 1 98.69 92 ALA A O 1
ATOM 688 N N . ASP A 1 93 ? 13.062 -17.062 -9.898 1 98.62 93 ASP A N 1
ATOM 689 C CA . ASP A 1 93 ? 13.953 -16.891 -8.758 1 98.62 93 ASP A CA 1
ATOM 690 C C . ASP A 1 93 ? 14.953 -15.758 -8.992 1 98.62 93 ASP A C 1
ATOM 692 O O . ASP A 1 93 ? 15.828 -15.867 -9.859 1 98.62 93 ASP A O 1
ATOM 696 N N . GLU A 1 94 ? 14.859 -14.742 -8.18 1 98.31 94 GLU A N 1
ATOM 697 C CA . GLU A 1 94 ? 15.648 -13.547 -8.438 1 98.31 94 GLU A CA 1
ATOM 698 C C . GLU A 1 94 ? 16.984 -13.594 -7.688 1 98.31 94 GLU A C 1
ATOM 700 O O . GLU A 1 94 ? 17.062 -14.188 -6.613 1 98.31 94 GLU A O 1
ATOM 705 N N . PRO A 1 95 ? 17.953 -12.875 -8.109 1 96.06 95 PRO A N 1
ATOM 706 C CA . PRO A 1 95 ? 19.266 -12.922 -7.48 1 96.06 95 PRO A CA 1
ATOM 707 C C . PRO A 1 95 ? 19.281 -12.32 -6.078 1 96.06 95 PRO A C 1
ATOM 709 O O . PRO A 1 95 ? 20.203 -12.578 -5.297 1 96.06 95 PRO A O 1
ATOM 712 N N . TRP A 1 96 ? 18.312 -11.578 -5.777 1 95.88 96 TRP A N 1
ATOM 713 C CA . TRP A 1 96 ? 18.281 -10.945 -4.465 1 95.88 96 TRP A CA 1
ATOM 714 C C . TRP A 1 96 ? 17.5 -11.797 -3.471 1 95.88 96 TRP A C 1
ATOM 716 O O . TRP A 1 96 ? 17.141 -11.336 -2.385 1 95.88 96 TRP A O 1
ATOM 726 N N . GLY A 1 97 ? 17.109 -13.039 -3.801 1 97.44 97 GLY A N 1
ATOM 727 C CA . GLY A 1 97 ? 16.703 -14.031 -2.818 1 97.44 97 GLY A CA 1
ATOM 728 C C . GLY A 1 97 ? 15.195 -14.172 -2.713 1 97.44 97 GLY A C 1
ATOM 729 O O . GLY A 1 97 ? 14.672 -14.539 -1.659 1 97.44 97 GLY A O 1
ATOM 730 N N . VAL A 1 98 ? 14.43 -13.898 -3.787 1 98.31 98 VAL A N 1
ATOM 731 C CA . VAL A 1 98 ? 12.984 -14.117 -3.734 1 98.31 98 VAL A CA 1
ATOM 732 C C . VAL A 1 98 ? 12.547 -14.984 -4.914 1 98.31 98 VAL A C 1
ATOM 734 O O . VAL A 1 98 ? 13.234 -15.039 -5.941 1 98.31 98 VAL A O 1
ATOM 737 N N . ARG A 1 99 ? 11.547 -15.781 -4.727 1 98.88 99 ARG A N 1
ATOM 738 C CA . ARG A 1 99 ? 10.727 -16.328 -5.805 1 98.88 99 ARG A CA 1
ATOM 739 C C . ARG A 1 99 ? 9.484 -15.461 -6.031 1 98.88 99 ARG A C 1
ATOM 741 O O . ARG A 1 99 ? 8.805 -15.078 -5.074 1 98.88 99 ARG A O 1
ATOM 748 N N . ARG A 1 100 ? 9.25 -15.141 -7.32 1 98.94 100 ARG A N 1
ATOM 749 C CA . ARG A 1 100 ? 8.141 -14.219 -7.504 1 98.94 100 ARG A CA 1
ATOM 750 C C . ARG A 1 100 ? 7.512 -14.383 -8.883 1 98.94 100 ARG A C 1
ATOM 752 O O . ARG A 1 100 ? 8.102 -15.008 -9.766 1 98.94 100 ARG A O 1
ATOM 759 N N . PHE A 1 101 ? 6.352 -13.828 -9.047 1 98.94 101 PHE A N 1
ATOM 760 C CA . PHE A 1 101 ? 5.719 -13.617 -10.344 1 98.94 101 PHE A CA 1
ATOM 761 C C . PHE A 1 101 ? 4.883 -12.344 -10.336 1 98.94 101 PHE A C 1
ATOM 763 O O . PHE A 1 101 ? 4.543 -11.82 -9.266 1 98.94 101 PHE A O 1
ATOM 770 N N . TYR A 1 102 ? 4.652 -11.789 -11.531 1 98.94 102 TYR A N 1
ATOM 771 C CA . TYR A 1 102 ? 3.764 -10.641 -11.711 1 98.94 102 TYR A CA 1
ATOM 772 C C . TYR A 1 102 ? 2.428 -11.078 -12.305 1 98.94 102 TYR A C 1
ATOM 774 O O . TYR A 1 102 ? 2.381 -11.93 -13.188 1 98.94 102 TYR A O 1
ATOM 782 N N . VAL A 1 103 ? 1.437 -10.461 -11.859 1 98.94 103 VAL A N 1
ATOM 783 C CA . VAL A 1 103 ? 0.085 -10.703 -12.352 1 98.94 103 VAL A CA 1
ATOM 784 C C . VAL A 1 103 ? -0.73 -9.414 -12.289 1 98.94 103 VAL A C 1
ATOM 786 O O . VAL A 1 103 ? -0.458 -8.539 -11.461 1 98.94 103 VAL A O 1
ATOM 789 N N . ARG A 1 104 ? -1.704 -9.242 -13.18 1 98.75 104 ARG A N 1
ATOM 790 C CA . ARG A 1 104 ? -2.605 -8.102 -13.109 1 98.75 104 ARG A CA 1
ATOM 791 C C . ARG A 1 104 ? -3.877 -8.445 -12.344 1 98.75 104 ARG A C 1
ATOM 793 O O . ARG A 1 104 ? -4.477 -9.5 -12.57 1 98.75 104 ARG A O 1
ATOM 800 N N . ASP A 1 105 ? -4.227 -7.559 -11.422 1 98.62 105 ASP A N 1
ATOM 801 C CA . ASP A 1 105 ? -5.496 -7.754 -10.727 1 98.62 105 ASP A CA 1
ATOM 802 C C . ASP A 1 105 ? -6.676 -7.363 -11.609 1 98.62 105 ASP A C 1
ATOM 804 O O . ASP A 1 105 ? -6.484 -6.961 -12.766 1 98.62 105 ASP A O 1
ATOM 808 N N . PRO A 1 106 ? -7.961 -7.465 -11.164 1 98.06 106 PRO A N 1
ATOM 809 C CA . PRO A 1 106 ? -9.133 -7.215 -12.008 1 98.06 106 PRO A CA 1
ATOM 810 C C . PRO A 1 106 ? -9.188 -5.785 -12.539 1 98.06 106 PRO A C 1
ATOM 812 O O . PRO A 1 106 ? -9.961 -5.484 -13.445 1 98.06 106 PRO A O 1
ATOM 815 N N . PHE A 1 107 ? -8.391 -4.934 -11.984 1 97.88 107 PHE A N 1
ATOM 816 C CA . PHE A 1 107 ? -8.43 -3.52 -12.336 1 97.88 107 PHE A CA 1
ATOM 817 C C . PHE A 1 107 ? -7.238 -3.154 -13.219 1 97.88 107 PHE A C 1
ATOM 819 O O . PHE A 1 107 ? -7.027 -1.98 -13.531 1 97.88 107 PHE A O 1
ATOM 826 N N . GLY A 1 108 ? -6.426 -4.086 -13.523 1 97.94 108 GLY A N 1
ATOM 827 C CA . GLY A 1 108 ? -5.277 -3.867 -14.391 1 97.94 108 GLY A CA 1
ATOM 828 C C . GLY A 1 108 ? -4.027 -3.455 -13.625 1 97.94 108 GLY A C 1
ATOM 829 O O . GLY A 1 108 ? -3.008 -3.121 -14.234 1 97.94 108 GLY A O 1
ATOM 830 N N . ARG A 1 109 ? -4.051 -3.455 -12.359 1 98.44 109 ARG A N 1
ATOM 831 C CA . ARG A 1 109 ? -2.879 -3.129 -11.555 1 98.44 109 ARG A CA 1
ATOM 832 C C . ARG A 1 109 ? -1.866 -4.27 -11.57 1 98.44 109 ARG A C 1
ATOM 834 O O . ARG A 1 109 ? -2.238 -5.438 -11.461 1 98.44 109 ARG A O 1
ATOM 841 N N . LEU A 1 110 ? -0.598 -3.859 -11.734 1 98.88 110 LEU A N 1
ATOM 842 C CA . LEU A 1 110 ? 0.463 -4.859 -11.688 1 98.88 110 LEU A CA 1
ATOM 843 C C . LEU A 1 110 ? 0.809 -5.219 -10.242 1 98.88 110 LEU A C 1
ATOM 845 O O . LEU A 1 110 ? 1.125 -4.34 -9.438 1 98.88 110 LEU A O 1
ATOM 849 N N . VAL A 1 111 ? 0.71 -6.516 -9.961 1 98.94 111 VAL A N 1
ATOM 850 C CA . VAL A 1 111 ? 0.951 -6.996 -8.609 1 98.94 111 VAL A CA 1
ATOM 851 C C . VAL A 1 111 ? 2.123 -7.977 -8.602 1 98.94 111 VAL A C 1
ATOM 853 O O . VAL A 1 111 ? 2.148 -8.93 -9.391 1 98.94 111 VAL A O 1
ATOM 856 N N . ASN A 1 112 ? 3.125 -7.66 -7.754 1 98.94 112 ASN A N 1
ATOM 857 C CA . ASN A 1 112 ? 4.238 -8.555 -7.473 1 98.94 112 ASN A CA 1
ATOM 858 C C . ASN A 1 112 ? 3.91 -9.523 -6.34 1 98.94 112 ASN A C 1
ATOM 860 O O . ASN A 1 112 ? 3.811 -9.117 -5.18 1 98.94 112 ASN A O 1
ATOM 864 N N . ILE A 1 113 ? 3.674 -10.805 -6.676 1 98.94 113 ILE A N 1
ATOM 865 C CA . ILE A 1 113 ? 3.49 -11.852 -5.684 1 98.94 113 ILE A CA 1
ATOM 866 C C . ILE A 1 113 ? 4.824 -12.539 -5.398 1 98.94 113 ILE A C 1
ATOM 868 O O . ILE A 1 113 ? 5.473 -13.055 -6.312 1 98.94 113 ILE A O 1
ATOM 872 N N . LEU A 1 114 ? 5.199 -12.555 -4.074 1 98.94 114 LEU A N 1
ATOM 873 C CA . LEU A 1 114 ? 6.57 -13 -3.836 1 98.94 114 LEU A CA 1
ATOM 874 C C . LEU A 1 114 ? 6.688 -13.695 -2.486 1 98.94 114 LEU A C 1
ATOM 876 O O . LEU A 1 114 ? 5.797 -13.578 -1.641 1 98.94 114 LEU A O 1
ATOM 880 N N . ALA A 1 115 ? 7.785 -14.445 -2.316 1 98.88 115 ALA A N 1
ATOM 881 C CA . ALA A 1 115 ? 8.266 -15 -1.054 1 98.88 115 ALA A CA 1
ATOM 882 C C . ALA A 1 115 ? 9.789 -14.992 -0.996 1 98.88 115 ALA A C 1
ATOM 884 O O . ALA A 1 115 ? 10.461 -15.164 -2.02 1 98.88 115 ALA A O 1
ATOM 885 N N . HIS A 1 116 ? 10.242 -14.766 0.17 1 97.62 116 HIS A N 1
ATOM 886 C CA . HIS A 1 116 ? 11.688 -14.898 0.351 1 97.62 116 HIS A CA 1
ATOM 887 C C . HIS A 1 116 ? 12.109 -16.359 0.321 1 97.62 116 HIS A C 1
ATOM 889 O O . HIS A 1 116 ? 11.406 -17.234 0.842 1 97.62 116 HIS A O 1
ATOM 895 N N . ARG A 1 117 ? 13.211 -16.656 -0.259 1 90.75 117 ARG A N 1
ATOM 896 C CA . ARG A 1 117 ? 13.773 -18 -0.313 1 90.75 117 ARG A CA 1
ATOM 897 C C . ARG A 1 117 ? 14.766 -18.219 0.824 1 90.75 117 ARG A C 1
ATOM 899 O O . ARG A 1 117 ? 15.391 -17.281 1.303 1 90.75 117 ARG A O 1
ATOM 906 N N . MET B 1 1 ? -4.574 -23.203 2.004 1 84.12 1 MET B N 1
ATOM 907 C CA . MET B 1 1 ? -4.848 -21.891 1.428 1 84.12 1 MET B CA 1
ATOM 908 C C . MET B 1 1 ? -3.646 -20.969 1.594 1 84.12 1 MET B C 1
ATOM 910 O O . MET B 1 1 ? -2.896 -21.094 2.562 1 84.12 1 MET B O 1
ATOM 914 N N . VAL B 1 2 ? -3.434 -20.156 0.472 1 96.81 2 VAL B N 1
ATOM 915 C CA . VAL B 1 2 ? -2.277 -19.266 0.513 1 96.81 2 VAL B CA 1
ATOM 916 C C . VAL B 1 2 ? -2.467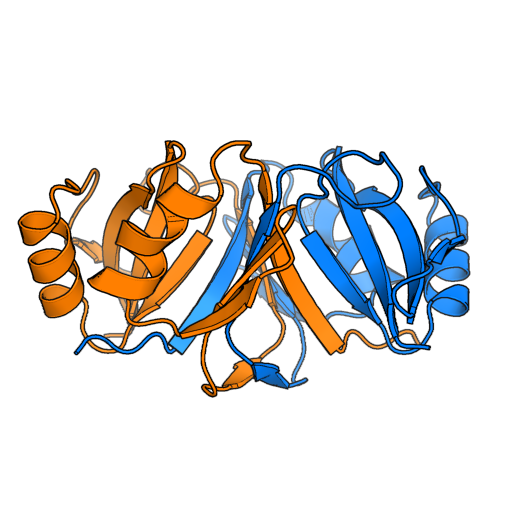 -18.219 1.612 1 96.81 2 VAL B C 1
ATOM 918 O O . VAL B 1 2 ? -3.586 -17.766 1.853 1 96.81 2 VAL B O 1
ATOM 921 N N . LYS B 1 3 ? -1.372 -17.906 2.379 1 98 3 LYS B N 1
ATOM 922 C CA . LYS B 1 3 ? -1.407 -16.859 3.408 1 98 3 LYS B CA 1
ATOM 923 C C . LYS B 1 3 ? -0.608 -15.633 2.982 1 98 3 LYS B C 1
ATOM 925 O O . LYS B 1 3 ? 0.555 -15.75 2.592 1 98 3 LYS B O 1
ATOM 930 N N . VAL B 1 4 ? -1.213 -14.484 3.135 1 98.81 4 VAL B N 1
ATOM 931 C CA . VAL B 1 4 ? -0.531 -13.227 2.854 1 98.81 4 VAL B CA 1
ATOM 932 C C . VAL B 1 4 ? 0.194 -12.742 4.109 1 98.81 4 VAL B C 1
ATOM 934 O O . VAL B 1 4 ? -0.397 -12.68 5.188 1 98.81 4 VAL B O 1
ATOM 937 N N . ARG B 1 5 ? 1.445 -12.352 3.912 1 98.69 5 ARG B N 1
ATOM 938 C CA . ARG B 1 5 ? 2.264 -11.914 5.039 1 98.69 5 ARG B CA 1
ATOM 939 C C . ARG B 1 5 ? 2.377 -10.398 5.086 1 98.69 5 ARG B C 1
ATOM 941 O O . ARG B 1 5 ? 2.498 -9.812 6.16 1 98.69 5 ARG B O 1
ATOM 948 N N . ARG B 1 6 ? 2.428 -9.797 3.951 1 98.75 6 ARG B N 1
ATOM 949 C CA . ARG B 1 6 ? 2.566 -8.344 3.852 1 98.75 6 ARG B CA 1
ATOM 950 C C . ARG B 1 6 ? 2.021 -7.832 2.523 1 98.75 6 ARG B C 1
ATOM 952 O O . ARG B 1 6 ? 2.016 -8.562 1.528 1 98.75 6 ARG B O 1
ATOM 959 N N . ILE B 1 7 ? 1.503 -6.648 2.553 1 98.94 7 ILE B N 1
ATOM 960 C CA . ILE B 1 7 ? 1.156 -5.879 1.363 1 98.94 7 ILE B CA 1
ATOM 961 C C . ILE B 1 7 ? 1.851 -4.52 1.41 1 98.94 7 ILE B C 1
ATOM 963 O O . ILE B 1 7 ? 1.617 -3.725 2.326 1 98.94 7 ILE B O 1
ATOM 967 N N . VAL B 1 8 ? 2.705 -4.266 0.432 1 98.94 8 VAL B N 1
ATOM 968 C CA . VAL B 1 8 ? 3.469 -3.023 0.401 1 98.94 8 VAL B CA 1
ATOM 969 C C . VAL B 1 8 ? 3.148 -2.254 -0.878 1 98.94 8 VAL B C 1
ATOM 971 O O . VAL B 1 8 ? 3.201 -2.811 -1.977 1 98.94 8 VAL B O 1
ATOM 974 N N . ALA B 1 9 ? 2.781 -1.001 -0.714 1 98.94 9 ALA B N 1
ATOM 975 C CA . ALA B 1 9 ? 2.586 -0.125 -1.866 1 98.94 9 ALA B CA 1
ATOM 976 C C . ALA B 1 9 ? 3.922 0.27 -2.488 1 98.94 9 ALA B C 1
ATOM 978 O O . ALA B 1 9 ? 4.879 0.577 -1.773 1 98.94 9 ALA B O 1
ATOM 979 N N . ASN B 1 10 ? 3.967 0.25 -3.812 1 98.88 10 ASN B N 1
ATOM 980 C CA . ASN B 1 10 ? 5.121 0.736 -4.559 1 98.88 10 ASN B CA 1
ATOM 981 C C . ASN B 1 10 ? 4.777 1.97 -5.387 1 98.88 10 ASN B C 1
ATOM 983 O O . ASN B 1 10 ? 3.756 1.992 -6.078 1 98.88 10 ASN B O 1
ATOM 987 N N . ILE B 1 11 ? 5.633 2.934 -5.332 1 98.81 11 ILE B N 1
ATOM 988 C CA . ILE B 1 11 ? 5.496 4.141 -6.141 1 98.81 11 ILE B CA 1
ATOM 989 C C . ILE B 1 11 ? 6.633 4.211 -7.16 1 98.81 11 ILE B C 1
ATOM 991 O O . ILE B 1 11 ? 7.809 4.223 -6.785 1 98.81 11 ILE B O 1
ATOM 995 N N . GLU B 1 12 ? 6.258 4.277 -8.422 1 98.75 12 GLU B N 1
ATOM 996 C CA . GLU B 1 12 ? 7.254 4.406 -9.477 1 98.75 12 GLU B CA 1
ATOM 997 C C . GLU B 1 12 ? 7.793 5.832 -9.555 1 98.75 12 GLU B C 1
ATOM 999 O O . GLU B 1 12 ? 7.02 6.789 -9.617 1 98.75 12 GLU B O 1
ATOM 1004 N N . THR B 1 13 ? 9.055 5.902 -9.539 1 98.5 13 THR B N 1
ATOM 1005 C CA . THR B 1 13 ? 9.695 7.199 -9.727 1 98.5 13 THR B CA 1
ATOM 1006 C C . THR B 1 13 ? 11.156 7.023 -10.148 1 98.5 13 THR B C 1
ATOM 1008 O O . THR B 1 13 ? 11.844 6.133 -9.648 1 98.5 13 THR B O 1
ATOM 1011 N N . PRO B 1 14 ? 11.586 7.863 -11.062 1 95.75 14 PRO B N 1
ATOM 1012 C CA . PRO B 1 14 ? 13.023 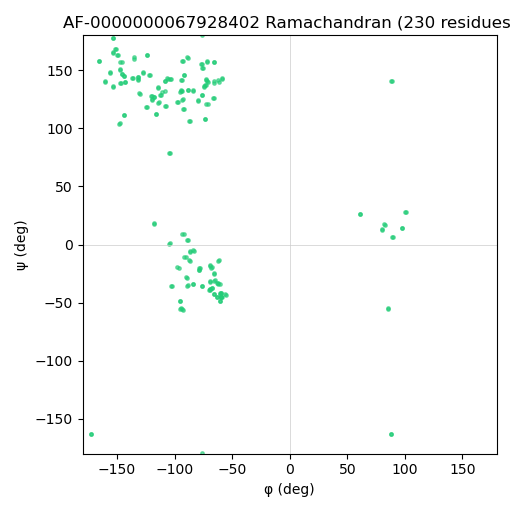7.852 -11.336 1 95.75 14 PRO B CA 1
ATOM 1013 C C . PRO B 1 14 ? 13.828 8.609 -10.281 1 95.75 14 PRO B C 1
ATOM 1015 O O . PRO B 1 14 ? 15.055 8.469 -10.211 1 95.75 14 PRO B O 1
ATOM 1018 N N . ASP B 1 15 ? 13.203 9.469 -9.547 1 96.69 15 ASP B N 1
ATOM 1019 C CA . ASP B 1 15 ? 13.867 10.289 -8.539 1 96.69 15 ASP B CA 1
ATOM 1020 C C . ASP B 1 15 ? 13.562 9.781 -7.129 1 96.69 15 ASP B C 1
ATOM 1022 O O . ASP B 1 15 ? 12.891 10.461 -6.348 1 96.69 15 ASP B O 1
ATOM 1026 N N . ILE B 1 16 ? 14.203 8.797 -6.746 1 97.25 16 ILE B N 1
ATOM 1027 C CA . ILE B 1 16 ? 13.938 8.094 -5.496 1 97.25 16 ILE B CA 1
ATOM 1028 C C . ILE B 1 16 ? 14.32 8.977 -4.312 1 97.25 16 ILE B C 1
ATOM 1030 O O . ILE B 1 16 ? 13.664 8.953 -3.271 1 97.25 16 ILE B O 1
ATOM 1034 N N . ALA B 1 17 ? 15.312 9.812 -4.453 1 96.38 17 ALA B N 1
ATOM 1035 C CA . ALA B 1 17 ? 15.844 10.648 -3.377 1 96.38 17 ALA B CA 1
ATOM 1036 C C . ALA B 1 17 ? 14.805 11.672 -2.916 1 96.38 17 ALA B C 1
ATOM 1038 O O . ALA B 1 17 ? 14.836 12.117 -1.768 1 96.38 17 ALA B O 1
ATOM 1039 N N . ALA B 1 18 ? 13.906 12 -3.787 1 97.44 18 ALA B N 1
ATOM 1040 C CA . ALA B 1 18 ? 12.906 13.016 -3.475 1 97.44 18 ALA B CA 1
ATOM 1041 C C . ALA B 1 18 ? 11.945 12.531 -2.398 1 97.44 18 ALA B C 1
ATOM 1043 O O . ALA B 1 18 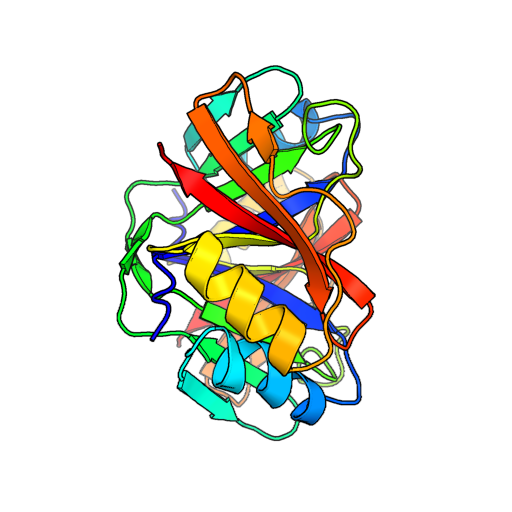? 11.273 13.336 -1.746 1 97.44 18 ALA B O 1
ATOM 1044 N N . ALA B 1 19 ? 11.844 11.234 -2.16 1 98.19 19 ALA B N 1
ATOM 1045 C CA . ALA B 1 19 ? 10.93 10.672 -1.17 1 98.19 19 ALA B CA 1
ATOM 1046 C C . ALA B 1 19 ? 11.32 11.094 0.243 1 98.19 19 ALA B C 1
ATOM 1048 O O . ALA B 1 19 ? 10.469 11.164 1.134 1 98.19 19 ALA B O 1
ATOM 1049 N N . LYS B 1 20 ? 12.609 11.281 0.424 1 98 20 LYS B N 1
ATOM 1050 C CA . LYS B 1 20 ? 13.156 11.57 1.749 1 98 20 LYS B CA 1
ATOM 1051 C C . LYS B 1 20 ? 12.477 12.789 2.371 1 98 20 LYS B C 1
ATOM 1053 O O . LYS B 1 20 ? 12.102 12.758 3.545 1 98 20 LYS B O 1
ATOM 1058 N N . ARG B 1 21 ? 12.258 13.812 1.665 1 97.06 21 ARG B N 1
ATOM 1059 C CA . ARG B 1 21 ? 11.758 15.086 2.174 1 97.06 21 ARG B CA 1
ATOM 1060 C C . ARG B 1 21 ? 10.359 14.93 2.77 1 97.06 21 ARG B C 1
ATOM 1062 O O . ARG B 1 21 ? 10.008 15.609 3.732 1 97.06 21 ARG B O 1
ATOM 1069 N N . PHE B 1 22 ? 9.641 14.07 2.215 1 98.56 22 PHE B N 1
ATOM 1070 C CA . PHE B 1 22 ? 8.25 13.875 2.611 1 98.56 22 PHE B CA 1
ATOM 1071 C C . PHE B 1 22 ? 8.133 12.75 3.633 1 98.56 22 PHE B C 1
ATOM 1073 O O . PHE B 1 22 ? 7.617 12.953 4.734 1 98.56 22 PHE B O 1
ATOM 1080 N N . TYR B 1 23 ? 8.633 11.578 3.309 1 98.88 23 TYR B N 1
ATOM 1081 C CA . TYR B 1 23 ? 8.367 10.359 4.059 1 98.88 23 TYR B CA 1
ATOM 1082 C C . TYR B 1 23 ? 9.305 10.234 5.254 1 98.88 23 TYR B C 1
ATOM 1084 O O . TYR B 1 23 ? 8.922 9.711 6.305 1 98.88 23 TYR B O 1
ATOM 1092 N N . GLN B 1 24 ? 10.508 10.68 5.141 1 98.5 24 GLN B N 1
ATOM 1093 C CA . GLN B 1 24 ? 11.422 10.656 6.281 1 98.5 24 GLN B CA 1
ATOM 1094 C C . GLN B 1 24 ? 11.367 11.977 7.051 1 98.5 24 GLN B C 1
ATOM 1096 O O . GLN B 1 24 ? 11.031 11.992 8.234 1 98.5 24 GLN B O 1
ATOM 1101 N N . ASP B 1 25 ? 11.609 13.078 6.395 1 97.81 25 ASP B N 1
ATOM 1102 C CA . ASP B 1 25 ? 11.805 14.344 7.094 1 97.81 25 ASP B CA 1
ATOM 1103 C C . ASP B 1 25 ? 10.5 14.828 7.727 1 97.81 25 ASP B C 1
ATOM 1105 O O . ASP B 1 25 ? 10.508 15.359 8.836 1 97.81 25 ASP B O 1
ATOM 1109 N N . VAL B 1 26 ? 9.391 14.664 7.09 1 98.25 26 VAL B N 1
ATOM 1110 C CA . VAL B 1 26 ? 8.133 15.195 7.609 1 98.25 26 VAL B CA 1
ATOM 1111 C C . VAL B 1 26 ? 7.398 14.109 8.391 1 98.25 26 VAL B C 1
ATOM 1113 O O . VAL B 1 26 ? 6.984 14.336 9.531 1 98.25 26 VAL B O 1
ATOM 1116 N N . LEU B 1 27 ? 7.27 12.906 7.809 1 98.69 27 LEU B N 1
ATOM 1117 C CA . LEU B 1 27 ? 6.438 11.883 8.422 1 98.69 27 LEU B CA 1
ATOM 1118 C C . LEU B 1 27 ? 7.242 11.062 9.43 1 98.69 27 LEU B C 1
ATOM 1120 O O . LEU B 1 27 ? 6.68 10.25 10.164 1 98.69 27 LEU B O 1
ATOM 1124 N N . GLY B 1 28 ? 8.555 11.195 9.391 1 98.31 28 GLY B N 1
ATOM 1125 C CA . GLY B 1 28 ? 9.391 10.609 10.43 1 98.31 28 GLY B CA 1
ATOM 1126 C C . GLY B 1 28 ? 9.672 9.141 10.203 1 98.31 28 GLY B C 1
ATOM 1127 O O . GLY B 1 28 ? 10.07 8.43 11.133 1 98.31 28 GLY B O 1
ATOM 1128 N N . LEU B 1 29 ? 9.484 8.641 9.023 1 98.75 29 LEU B N 1
ATOM 1129 C CA . LEU B 1 29 ? 9.805 7.242 8.742 1 98.75 29 LEU B CA 1
ATOM 1130 C C . LEU B 1 29 ? 11.305 7.047 8.586 1 98.75 29 LEU B C 1
ATOM 1132 O O . LEU B 1 29 ? 12.016 7.969 8.18 1 98.75 29 LEU B O 1
ATOM 1136 N N . ASP B 1 30 ? 11.711 5.809 8.844 1 98.62 30 ASP B N 1
ATOM 1137 C CA . ASP B 1 30 ? 13.117 5.43 8.672 1 98.62 30 ASP B CA 1
ATOM 1138 C C . ASP B 1 30 ? 13.359 4.879 7.266 1 98.62 30 ASP B C 1
ATOM 1140 O O . ASP B 1 30 ? 12.477 4.25 6.676 1 98.62 30 ASP B O 1
ATOM 1144 N N . LEU B 1 31 ? 14.539 5.152 6.75 1 98.5 31 LEU B N 1
ATOM 1145 C CA . LEU B 1 31 ? 15 4.445 5.559 1 98.5 31 LEU B CA 1
ATOM 1146 C C . LEU B 1 31 ? 15.398 3.014 5.898 1 98.5 31 LEU B C 1
ATOM 1148 O O . LEU B 1 31 ? 16.438 2.783 6.527 1 98.5 31 LEU B O 1
ATOM 1152 N N . LEU B 1 32 ? 14.602 2.072 5.473 1 98.25 32 LEU B N 1
ATOM 1153 C CA . LEU B 1 32 ? 14.805 0.675 5.84 1 98.25 32 LEU B CA 1
ATOM 1154 C C . LEU B 1 32 ? 15.719 -0.026 4.844 1 98.25 32 LEU B C 1
ATOM 1156 O O . LEU B 1 32 ? 16.406 -0.992 5.191 1 98.25 32 LEU B O 1
ATOM 1160 N N . MET B 1 33 ? 15.602 0.339 3.629 1 97 33 MET B N 1
ATOM 1161 C CA . MET B 1 33 ? 16.375 -0.229 2.527 1 97 33 MET B CA 1
ATOM 1162 C C . MET B 1 33 ? 16.656 0.826 1.463 1 97 33 MET B C 1
ATOM 1164 O O . MET B 1 33 ? 15.781 1.627 1.128 1 97 33 MET B O 1
ATOM 1168 N N . ASP B 1 34 ? 17.828 0.816 0.963 1 96.94 34 ASP B N 1
ATOM 1169 C CA . ASP B 1 34 ? 18.219 1.633 -0.178 1 96.94 34 ASP B CA 1
ATOM 1170 C C . ASP B 1 34 ? 19.203 0.878 -1.078 1 96.94 34 ASP B C 1
ATOM 1172 O O . ASP B 1 34 ? 20.359 0.691 -0.721 1 96.94 34 ASP B O 1
ATOM 1176 N N . MET B 1 35 ? 18.656 0.551 -2.281 1 95.75 35 MET B N 1
ATOM 1177 C CA . MET B 1 35 ? 19.5 -0.198 -3.211 1 95.75 35 MET B CA 1
ATOM 1178 C C . MET B 1 35 ? 19.734 0.602 -4.488 1 95.75 35 MET B C 1
ATOM 1180 O O . MET B 1 35 ? 20.188 0.049 -5.496 1 95.75 35 MET B O 1
ATOM 1184 N N . GLY B 1 36 ? 19.516 1.799 -4.414 1 94.38 36 GLY B N 1
ATOM 1185 C CA . GLY B 1 36 ? 19.672 2.643 -5.59 1 94.38 36 GLY B CA 1
ATOM 1186 C C . GLY B 1 36 ? 18.438 2.672 -6.465 1 94.38 36 GLY B C 1
ATOM 1187 O O . GLY B 1 36 ? 17.844 3.732 -6.676 1 94.38 36 GLY B O 1
ATOM 1188 N N . TRP B 1 37 ? 18.047 1.443 -6.824 1 95.25 37 TRP B N 1
ATOM 1189 C CA . TRP B 1 37 ? 16.89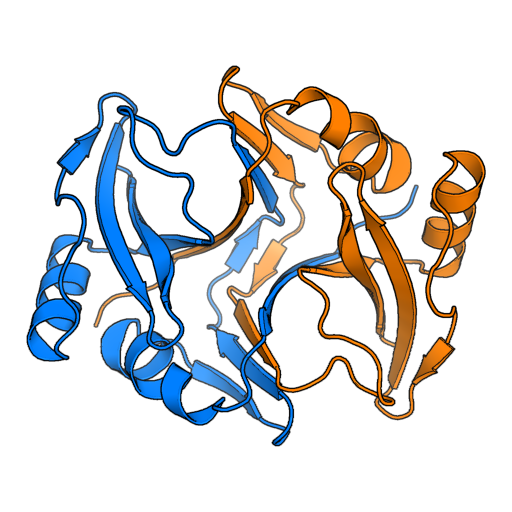1 1.373 -7.703 1 95.25 37 TRP B CA 1
ATOM 1190 C C . TRP B 1 37 ? 15.594 1.243 -6.898 1 95.25 37 TRP B C 1
ATOM 1192 O O . TRP B 1 37 ? 14.5 1.376 -7.441 1 95.25 37 TRP B O 1
ATOM 1202 N N . ILE B 1 38 ? 15.727 1 -5.602 1 97.81 38 ILE B N 1
ATOM 1203 C CA . ILE B 1 38 ? 14.586 0.939 -4.691 1 97.81 38 ILE B CA 1
ATOM 1204 C C . ILE B 1 38 ? 14.969 1.551 -3.348 1 97.81 38 ILE B C 1
ATOM 1206 O O . ILE B 1 38 ? 16.078 1.334 -2.854 1 97.81 38 ILE B O 1
ATOM 1210 N N . ALA B 1 39 ? 14.062 2.291 -2.789 1 98.62 39 ALA B N 1
ATOM 1211 C CA . ALA B 1 39 ? 14.133 2.752 -1.404 1 98.62 39 ALA B CA 1
ATOM 1212 C C . ALA B 1 39 ? 12.828 2.461 -0.664 1 98.62 39 ALA B C 1
ATOM 1214 O O . ALA B 1 39 ? 11.742 2.75 -1.171 1 98.62 39 ALA B O 1
ATOM 1215 N N . THR B 1 40 ? 12.945 1.865 0.46 1 98.81 40 THR B N 1
ATOM 1216 C CA . THR B 1 40 ? 11.789 1.599 1.308 1 98.81 40 THR B CA 1
ATOM 1217 C C . THR B 1 40 ? 11.859 2.432 2.586 1 98.81 40 THR B C 1
ATOM 1219 O O . THR B 1 40 ? 12.891 2.473 3.254 1 98.81 40 THR B O 1
ATOM 1222 N N . TYR B 1 41 ? 10.781 3.123 2.875 1 98.94 41 TYR B N 1
ATOM 1223 C CA . TYR B 1 41 ? 10.625 3.873 4.117 1 98.94 41 TYR B CA 1
ATOM 1224 C C . TYR B 1 41 ? 9.617 3.199 5.035 1 98.94 41 TYR B C 1
ATOM 1226 O O . TYR B 1 41 ? 8.602 2.672 4.574 1 98.94 41 TYR B O 1
ATOM 1234 N N . GLY B 1 42 ? 9.891 3.188 6.312 1 98.81 42 GLY B N 1
ATOM 1235 C CA . GLY B 1 42 ? 8.992 2.559 7.262 1 98.81 42 GLY B CA 1
ATOM 1236 C C . GLY B 1 42 ? 9.383 2.803 8.711 1 98.81 42 GLY B C 1
ATOM 1237 O O . GLY B 1 42 ? 9.969 3.838 9.031 1 98.81 42 GLY B O 1
ATOM 1238 N N . SER B 1 43 ? 8.828 1.999 9.547 1 98.56 43 SER B N 1
ATOM 1239 C CA . SER B 1 43 ? 9.109 2.029 10.977 1 98.56 43 SER B CA 1
ATOM 1240 C C . SER B 1 43 ? 8.883 0.666 11.617 1 98.56 43 SER B C 1
ATOM 1242 O O . SER B 1 43 ? 8.5 -0.288 10.938 1 98.56 43 SER B O 1
ATOM 1244 N N . GLU B 1 44 ? 9.164 0.597 12.945 1 97.56 44 GLU B N 1
ATOM 1245 C CA . GLU B 1 44 ? 8.961 -0.65 13.68 1 97.56 44 GLU B CA 1
ATOM 1246 C C . GLU B 1 44 ? 7.508 -0.795 14.133 1 97.56 44 GLU B C 1
ATOM 1248 O O . GLU B 1 44 ? 7.129 -1.824 14.695 1 97.56 44 GLU B O 1
ATOM 1253 N N . GLU B 1 45 ? 6.75 0.227 13.883 1 98.06 45 GLU B N 1
ATOM 1254 C CA . GLU B 1 45 ? 5.324 0.114 14.188 1 98.06 45 GLU B CA 1
ATOM 1255 C C . GLU B 1 45 ? 4.691 -1.047 13.43 1 98.06 45 GLU B C 1
ATOM 1257 O O . GLU B 1 45 ? 5.055 -1.32 12.281 1 98.06 45 GLU B O 1
ATOM 1262 N N . ARG B 1 46 ? 3.715 -1.729 14.156 1 98.31 46 ARG B N 1
ATOM 1263 C CA . ARG B 1 46 ? 3.053 -2.859 13.508 1 98.31 46 ARG B CA 1
ATOM 1264 C C . ARG B 1 46 ? 1.629 -2.498 13.102 1 98.31 46 ARG B C 1
ATOM 1266 O O . ARG B 1 46 ? 0.95 -1.741 13.797 1 98.31 46 ARG B O 1
ATOM 1273 N N . MET B 1 47 ? 1.234 -3.021 11.984 1 98.56 47 MET B N 1
ATOM 1274 C CA . MET B 1 47 ? -0.121 -2.881 11.461 1 98.56 47 MET B CA 1
ATOM 1275 C C . MET B 1 47 ? -0.642 -4.215 10.938 1 98.56 47 MET B C 1
ATOM 1277 O O . MET B 1 47 ? 0.139 -5.133 10.68 1 98.56 47 MET B O 1
ATOM 1281 N N . THR B 1 48 ? -1.954 -4.312 10.805 1 98.56 48 THR B N 1
ATOM 1282 C CA . THR B 1 48 ? -2.504 -5.48 10.125 1 98.56 48 THR B CA 1
ATOM 1283 C C . THR B 1 48 ? -2.326 -5.367 8.617 1 98.56 48 THR B C 1
ATOM 1285 O O . THR B 1 48 ? -2.227 -4.262 8.078 1 98.56 48 THR B O 1
ATOM 1288 N N . VAL B 1 49 ? -2.225 -6.461 7.961 1 98.81 49 VAL B N 1
ATOM 1289 C CA . VAL B 1 49 ? -2.184 -6.539 6.504 1 98.81 49 VAL B CA 1
ATOM 1290 C C . VAL B 1 49 ? -3.52 -6.078 5.926 1 98.81 49 VAL B C 1
ATOM 1292 O O . VAL B 1 49 ? -4.578 -6.566 6.328 1 98.81 49 VAL B O 1
ATOM 1295 N N . GLN B 1 50 ? -3.467 -5.086 4.996 1 98.88 50 GLN B N 1
ATOM 1296 C CA . GLN B 1 50 ? -4.73 -4.66 4.398 1 98.88 50 GLN B CA 1
ATOM 1297 C C . GLN B 1 50 ? -4.488 -3.811 3.154 1 98.88 50 GLN B C 1
ATOM 1299 O O . GLN B 1 50 ? -3.404 -3.252 2.979 1 98.88 50 GLN B O 1
ATOM 1304 N N . VAL B 1 51 ? -5.492 -3.732 2.242 1 98.94 51 VAL B N 1
ATOM 1305 C CA . VAL B 1 51 ? -5.586 -2.922 1.032 1 98.94 51 VAL B CA 1
ATOM 1306 C C . VAL B 1 51 ? -7.035 -2.496 0.805 1 98.94 51 VAL B C 1
ATOM 1308 O O . VAL B 1 51 ? -7.965 -3.25 1.106 1 98.94 51 VAL B O 1
ATOM 1311 N N . SER B 1 52 ? -7.188 -1.262 0.234 1 98.94 52 SER B N 1
ATOM 1312 C CA . SER B 1 52 ? -8.547 -0.759 0.078 1 98.94 52 SER B CA 1
ATOM 1313 C C . SER B 1 52 ? -8.867 -0.46 -1.384 1 98.94 52 SER B C 1
ATOM 1315 O O . SER B 1 52 ? -7.988 -0.035 -2.139 1 98.94 52 SER B O 1
ATOM 1317 N N . PHE B 1 53 ? -10.078 -0.674 -1.784 1 98.88 53 PHE B N 1
ATOM 1318 C CA . PHE B 1 53 ? -10.656 -0.368 -3.088 1 98.88 53 PHE B CA 1
ATOM 1319 C C . PHE B 1 53 ? -11.789 0.641 -2.957 1 98.88 53 PHE B C 1
ATOM 1321 O O . PHE B 1 53 ? -12.711 0.446 -2.164 1 98.88 53 PHE B O 1
ATOM 1328 N N . MET B 1 54 ? -11.695 1.712 -3.725 1 98.56 54 MET B N 1
ATOM 1329 C CA . MET B 1 54 ? -12.578 2.846 -3.473 1 98.56 54 MET B CA 1
ATOM 1330 C C . MET B 1 54 ? -13.141 3.4 -4.777 1 98.56 54 MET B C 1
ATOM 1332 O O . MET B 1 54 ? -12.414 3.518 -5.77 1 98.56 54 MET B O 1
ATOM 1336 N N . ALA B 1 55 ? -14.383 3.82 -4.742 1 98.25 55 ALA B N 1
ATOM 1337 C CA . ALA B 1 55 ? -15 4.543 -5.852 1 98.25 55 ALA B CA 1
ATOM 1338 C C . ALA B 1 55 ? -14.789 6.047 -5.711 1 98.25 55 ALA B C 1
ATOM 1340 O O . ALA B 1 55 ? -14.797 6.777 -6.703 1 98.25 55 ALA B O 1
ATOM 1341 N N . GLU B 1 56 ? -14.672 6.496 -4.543 1 98.06 56 GLU B N 1
ATOM 1342 C CA . GLU B 1 56 ? -14.375 7.875 -4.164 1 98.06 56 GLU B CA 1
ATOM 1343 C C . GLU B 1 56 ? -13.625 7.934 -2.836 1 98.06 56 GLU B C 1
ATOM 1345 O O . GLU B 1 56 ? -13.562 6.941 -2.107 1 98.06 56 GLU B O 1
ATOM 1350 N N . GLY B 1 57 ? -13.062 9.133 -2.467 1 98.19 57 GLY B N 1
ATOM 1351 C CA . GLY B 1 57 ? -12.266 9.281 -1.26 1 98.19 57 GLY B CA 1
ATOM 1352 C C . GLY B 1 57 ? -13.086 9.641 -0.038 1 98.19 57 GLY B C 1
ATOM 1353 O O . GLY B 1 57 ? -12.547 9.836 1.05 1 98.19 57 GLY B O 1
ATOM 1354 N N . GLY B 1 58 ? -14.406 9.695 -0.209 1 97.5 58 GLY B N 1
ATOM 1355 C CA . GLY B 1 58 ? -15.281 10.219 0.829 1 97.5 58 GLY B CA 1
ATOM 1356 C C . GLY B 1 58 ? -15.492 11.719 0.74 1 97.5 58 GLY B C 1
ATOM 1357 O O . GLY B 1 58 ? -14.562 12.453 0.407 1 97.5 58 GLY B O 1
ATOM 1358 N N . SER B 1 59 ? -16.766 12.18 1.013 1 97.06 59 SER B N 1
ATOM 1359 C CA . SER B 1 59 ? -17.109 13.602 0.982 1 97.06 59 SER B CA 1
ATOM 1360 C C . SER B 1 59 ? -16.891 14.195 -0.403 1 97.06 59 SER B C 1
ATOM 1362 O O . SER B 1 59 ? -16.5 15.359 -0.528 1 97.06 59 SER B O 1
ATOM 1364 N N . GLY B 1 60 ? -16.969 13.344 -1.396 1 96.12 60 GLY B N 1
ATOM 1365 C CA . GLY B 1 60 ? -16.875 13.812 -2.77 1 96.12 60 GLY B CA 1
ATOM 1366 C C . GLY B 1 60 ? -15.461 14.07 -3.227 1 96.12 60 GLY B C 1
ATOM 1367 O O . GLY B 1 60 ? -15.242 14.711 -4.258 1 96.12 60 GLY B O 1
ATOM 1368 N N . THR B 1 61 ? -14.477 13.633 -2.49 1 98.31 61 THR B N 1
ATOM 1369 C CA . THR B 1 61 ? -13.086 13.875 -2.842 1 98.31 61 THR B CA 1
ATOM 1370 C C . THR B 1 61 ? -12.555 12.781 -3.762 1 98.31 61 THR B C 1
ATOM 1372 O O . THR B 1 61 ? -13.156 11.703 -3.863 1 98.31 61 THR B O 1
ATOM 1375 N N . PRO B 1 62 ? -11.43 13.094 -4.48 1 98.62 62 PRO B N 1
ATOM 1376 C CA . PRO B 1 62 ? -10.789 12.039 -5.27 1 98.62 62 PRO B CA 1
ATOM 1377 C C . PRO B 1 62 ? -10.211 10.922 -4.406 1 98.62 62 PRO B C 1
ATOM 1379 O O . PRO B 1 62 ? -9.945 11.133 -3.219 1 98.62 62 PRO B O 1
ATOM 1382 N N . VAL B 1 63 ? -10.047 9.766 -5.004 1 98.81 63 VAL B N 1
ATOM 1383 C CA . VAL B 1 63 ? -9.453 8.633 -4.297 1 98.81 63 VAL B CA 1
ATOM 1384 C C . VAL B 1 63 ? -7.957 8.875 -4.109 1 98.81 63 VAL B C 1
ATOM 1386 O O . VAL B 1 63 ? -7.223 9.07 -5.082 1 98.81 63 VAL B O 1
ATOM 1389 N N . PRO B 1 64 ? -7.473 8.898 -2.857 1 98.88 64 PRO B N 1
ATOM 1390 C CA . PRO B 1 64 ? -6.023 8.984 -2.662 1 98.88 64 PRO B CA 1
ATOM 1391 C C . PRO B 1 64 ? -5.305 7.684 -3.02 1 98.88 64 PRO B C 1
ATOM 1393 O O . PRO B 1 64 ? -5.91 6.609 -2.994 1 98.88 64 PRO B O 1
ATOM 1396 N N . ASP B 1 65 ? -4.012 7.82 -3.314 1 98.81 65 ASP B N 1
ATOM 1397 C CA . ASP B 1 65 ? -3.189 6.648 -3.598 1 98.81 65 ASP B CA 1
ATOM 1398 C C . ASP B 1 65 ? -2.83 5.906 -2.311 1 98.81 65 ASP B C 1
ATOM 1400 O O . ASP B 1 65 ? -2.713 4.68 -2.309 1 98.81 65 ASP B O 1
ATOM 1404 N N . LEU B 1 66 ? -2.611 6.633 -1.25 1 98.94 66 LEU B N 1
ATOM 1405 C CA . LEU B 1 66 ? -2.264 6.117 0.069 1 98.94 66 LEU B CA 1
ATOM 1406 C C . LEU B 1 66 ? -3.123 6.762 1.149 1 98.94 66 LEU B C 1
ATOM 1408 O O . LEU B 1 66 ? -3.436 7.953 1.071 1 98.94 66 LEU B O 1
ATOM 1412 N N . SER B 1 67 ? -3.486 5.98 2.111 1 98.94 67 SER B N 1
ATOM 1413 C CA . SER B 1 67 ? -3.953 6.477 3.402 1 98.94 67 SER B CA 1
ATOM 1414 C C . SER B 1 67 ? -2.92 6.227 4.496 1 98.94 67 SER B C 1
ATOM 1416 O O . SER B 1 67 ? -2.543 5.082 4.75 1 98.94 67 SER B O 1
ATOM 1418 N N . ILE B 1 68 ? -2.477 7.266 5.066 1 98.94 68 ILE B N 1
ATOM 1419 C CA . ILE B 1 68 ? -1.472 7.191 6.121 1 98.94 68 ILE B CA 1
ATOM 1420 C C . ILE B 1 68 ? -2.059 7.707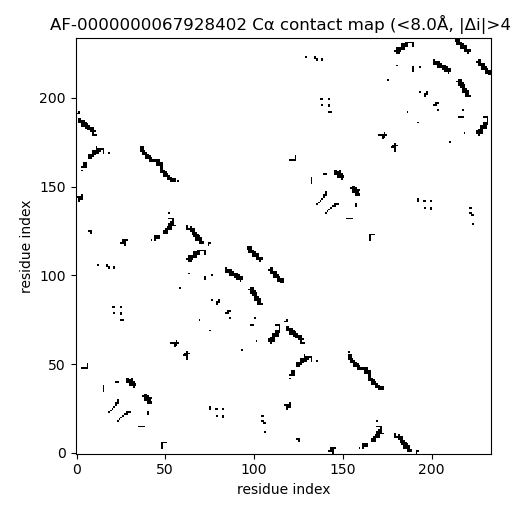 7.434 1 98.94 68 ILE B C 1
ATOM 1422 O O . ILE B 1 68 ? -2.367 8.898 7.555 1 98.94 68 ILE B O 1
ATOM 1426 N N . GLU B 1 69 ? -2.211 6.801 8.359 1 98.94 69 GLU B N 1
ATOM 1427 C CA . GLU B 1 69 ? -2.693 7.199 9.68 1 98.94 69 GLU B CA 1
ATOM 1428 C C . GLU B 1 69 ? -1.549 7.691 10.562 1 98.94 69 GLU B C 1
ATOM 1430 O O . GLU B 1 69 ? -0.514 7.027 10.672 1 98.94 69 GLU B O 1
ATOM 1435 N N . VAL B 1 70 ? -1.78 8.797 11.172 1 98.88 70 VAL B N 1
ATOM 1436 C CA . VAL B 1 70 ? -0.781 9.383 12.062 1 98.88 70 VAL B CA 1
ATOM 1437 C C . VAL B 1 70 ? -1.384 9.602 13.445 1 98.88 70 VAL B C 1
ATOM 1439 O O . VAL B 1 70 ? -2.604 9.531 13.617 1 98.88 70 VAL B O 1
ATOM 1442 N N . ASP B 1 71 ? -0.476 9.805 14.461 1 98.56 71 ASP B N 1
ATOM 1443 C CA . ASP B 1 71 ? -0.951 9.992 15.828 1 98.56 71 ASP B CA 1
ATOM 1444 C C . ASP B 1 71 ? -1.461 11.422 16.031 1 98.56 71 ASP B C 1
ATOM 1446 O O . ASP B 1 71 ? -2.244 11.672 16.953 1 98.56 71 ASP B O 1
ATOM 1450 N N . ASP B 1 72 ? -1.028 12.359 15.203 1 98.31 72 ASP B N 1
ATOM 1451 C CA . ASP B 1 72 ? -1.367 13.773 15.359 1 98.31 72 ASP B CA 1
ATOM 1452 C C . ASP B 1 72 ? -1.444 14.469 14.008 1 98.31 72 ASP B C 1
ATOM 1454 O O . ASP B 1 72 ? -0.427 14.922 13.477 1 98.31 72 ASP B O 1
ATOM 1458 N N . VAL B 1 73 ? -2.699 14.711 13.555 1 98.81 73 VAL B N 1
ATOM 1459 C CA . VAL B 1 73 ? -2.945 15.258 12.227 1 98.81 73 VAL B CA 1
ATOM 1460 C C . VAL B 1 73 ? -2.48 16.703 12.164 1 98.81 73 VAL B C 1
ATOM 1462 O O . VAL B 1 73 ? -1.877 17.141 11.18 1 98.81 73 VAL B O 1
ATOM 1465 N N . ASP B 1 74 ? -2.723 17.438 13.242 1 98.31 74 ASP B N 1
ATOM 1466 C CA . ASP B 1 74 ? -2.363 18.844 13.25 1 98.31 74 ASP B CA 1
ATOM 1467 C C . ASP B 1 74 ? -0.848 19.031 13.219 1 98.31 74 ASP B C 1
ATOM 1469 O O . ASP B 1 74 ? -0.338 19.922 12.531 1 98.31 74 ASP B O 1
ATOM 1473 N N . ALA B 1 75 ? -0.17 18.188 13.898 1 98.44 75 ALA B N 1
ATOM 1474 C CA . ALA B 1 75 ? 1.289 18.219 13.867 1 98.44 75 ALA B CA 1
ATOM 1475 C C . ALA B 1 75 ? 1.816 17.859 12.477 1 98.44 75 ALA B C 1
ATOM 1477 O O . ALA B 1 75 ? 2.756 18.484 11.984 1 98.44 75 ALA B O 1
ATOM 1478 N N . ALA B 1 76 ? 1.225 16.859 11.891 1 98.75 76 ALA B N 1
ATOM 1479 C CA . ALA B 1 76 ? 1.625 16.484 10.539 1 98.75 76 ALA B CA 1
ATOM 1480 C C . ALA B 1 76 ? 1.407 17.625 9.555 1 98.75 76 ALA B C 1
ATOM 1482 O O . ALA B 1 76 ? 2.264 17.906 8.711 1 98.75 76 ALA B O 1
ATOM 1483 N N . LEU B 1 77 ? 0.277 18.281 9.695 1 98.75 77 LEU B N 1
ATOM 1484 C CA . LEU B 1 77 ? -0.059 19.391 8.812 1 98.75 77 LEU B CA 1
ATOM 1485 C C . LEU B 1 77 ? 0.947 20.531 8.969 1 98.75 77 LEU B C 1
ATOM 1487 O O . LEU B 1 77 ? 1.408 21.094 7.977 1 98.75 77 LEU B O 1
ATOM 1491 N N . ALA B 1 78 ? 1.234 20.812 10.172 1 98.44 78 ALA B N 1
ATOM 1492 C CA . ALA B 1 78 ? 2.219 21.859 10.43 1 98.44 78 ALA B CA 1
ATOM 1493 C C . ALA B 1 78 ? 3.568 21.516 9.812 1 98.44 78 ALA B C 1
ATOM 1495 O O . ALA B 1 78 ? 4.227 22.375 9.211 1 98.44 78 ALA B O 1
ATOM 1496 N N . GLY B 1 79 ? 4.004 20.266 9.984 1 98.19 79 GLY B N 1
ATOM 1497 C CA . GLY B 1 79 ? 5.238 19.812 9.375 1 98.19 79 GLY B CA 1
ATOM 1498 C C . GLY B 1 79 ? 5.223 19.906 7.855 1 98.19 79 GLY B C 1
ATOM 1499 O O . GLY B 1 79 ? 6.219 20.297 7.246 1 98.19 79 GLY B O 1
ATOM 1500 N N . MET B 1 80 ? 4.113 19.547 7.238 1 98.25 80 MET B N 1
ATOM 1501 C CA . MET B 1 80 ? 3.951 19.625 5.789 1 98.25 80 MET B CA 1
ATOM 1502 C C . MET B 1 80 ? 4.105 21.062 5.301 1 98.25 80 MET B C 1
ATOM 1504 O O . MET B 1 80 ? 4.855 21.328 4.355 1 98.25 80 MET B O 1
ATOM 1508 N N . LYS B 1 81 ? 3.416 21.922 5.961 1 97.69 81 LYS B N 1
ATOM 1509 C CA . LYS B 1 81 ? 3.467 23.328 5.59 1 97.69 81 LYS B CA 1
ATOM 1510 C C . LYS B 1 81 ? 4.891 23.875 5.684 1 97.69 81 LYS B C 1
ATOM 1512 O O . LYS B 1 81 ? 5.367 24.547 4.766 1 97.69 81 LYS B O 1
ATOM 1517 N N . LYS B 1 82 ? 5.551 23.562 6.738 1 97.81 82 LYS B N 1
ATOM 1518 C CA . LYS B 1 82 ? 6.922 24.016 6.953 1 97.81 82 LYS B CA 1
ATOM 1519 C C . LYS B 1 82 ? 7.852 23.5 5.859 1 97.81 82 LYS B C 1
ATOM 1521 O O . LYS B 1 82 ? 8.789 24.188 5.453 1 97.81 82 LYS B O 1
ATOM 1526 N N . ALA B 1 83 ? 7.547 22.312 5.395 1 97.94 83 ALA B N 1
ATOM 1527 C CA . ALA B 1 83 ? 8.398 21.656 4.395 1 97.94 83 ALA B CA 1
ATOM 1528 C C . ALA B 1 83 ? 7.992 22.078 2.982 1 97.94 83 ALA B C 1
ATOM 1530 O O . ALA B 1 83 ? 8.625 21.656 2.006 1 97.94 83 ALA B O 1
ATOM 1531 N N . GLY B 1 84 ? 6.934 22.797 2.85 1 98 84 GLY B N 1
ATOM 1532 C CA . GLY B 1 84 ? 6.555 23.328 1.554 1 98 84 GLY B CA 1
ATOM 1533 C C . GLY B 1 84 ? 5.508 22.484 0.843 1 98 84 GLY B C 1
ATOM 1534 O O . GLY B 1 84 ? 5.305 22.641 -0.364 1 98 84 GLY B O 1
ATOM 1535 N N . PHE B 1 85 ? 4.875 21.609 1.52 1 98.44 85 PHE B N 1
ATOM 1536 C CA . PHE B 1 85 ? 3.775 20.828 0.969 1 98.44 85 PHE B CA 1
ATOM 1537 C C . PHE B 1 85 ? 2.432 21.422 1.356 1 98.44 85 PHE B C 1
ATOM 1539 O O . PHE B 1 85 ? 2.113 21.531 2.543 1 98.44 85 PHE B O 1
ATOM 1546 N N . ALA B 1 86 ? 1.649 21.75 0.389 1 97.88 86 ALA B N 1
ATOM 1547 C CA . ALA B 1 86 ? 0.348 22.359 0.648 1 97.88 86 ALA B CA 1
ATOM 1548 C C . ALA B 1 86 ? -0.753 21.297 0.698 1 97.88 86 ALA B C 1
ATOM 1550 O O . ALA B 1 86 ? -0.773 20.375 -0.117 1 97.88 86 ALA B O 1
ATOM 1551 N N . ALA B 1 87 ? -1.666 21.516 1.613 1 98.62 87 ALA B N 1
ATOM 1552 C CA . ALA B 1 87 ? -2.844 20.641 1.635 1 98.62 87 ALA B CA 1
ATOM 1553 C C . ALA B 1 87 ? -3.76 20.938 0.45 1 98.62 87 ALA B C 1
ATOM 1555 O O . ALA B 1 87 ? -3.975 22.109 0.094 1 98.62 87 ALA B O 1
ATOM 1556 N N . GLU B 1 88 ? -4.285 19.906 -0.096 1 98.5 88 GLU B N 1
ATOM 1557 C CA . GLU B 1 88 ? -5.23 20.047 -1.196 1 98.5 88 GLU B CA 1
ATOM 1558 C C . GLU B 1 88 ? -6.672 19.969 -0.696 1 98.5 88 GLU B C 1
ATOM 1560 O O . GLU B 1 88 ? -7.598 20.406 -1.392 1 98.5 88 GLU B O 1
ATOM 1565 N N . TYR B 1 89 ? -6.781 19.453 0.381 1 98.81 89 TYR B N 1
ATOM 1566 C CA . TYR B 1 89 ? -8.07 19.297 1.043 1 98.81 89 TYR B CA 1
ATOM 1567 C C . TYR B 1 89 ? -7.902 19.234 2.557 1 98.81 89 TYR B C 1
ATOM 1569 O O . TYR B 1 89 ? -6.984 18.578 3.059 1 98.81 89 TYR B O 1
ATOM 1577 N N . GLY B 1 90 ? -8.781 19.969 3.285 1 98.25 90 GLY B N 1
ATOM 1578 C CA . GLY B 1 90 ? -8.789 19.906 4.738 1 98.25 90 GLY B CA 1
ATOM 1579 C C . GLY B 1 90 ? -7.832 20.891 5.383 1 98.25 90 GLY B C 1
ATOM 1580 O O . GLY B 1 90 ? -7.391 21.844 4.742 1 98.25 90 GLY B O 1
ATOM 1581 N N . PRO B 1 91 ? -7.539 20.688 6.555 1 98.56 91 PRO B N 1
ATOM 1582 C CA . PRO B 1 91 ? -8.016 19.578 7.402 1 98.56 91 PRO B CA 1
ATOM 1583 C C . PRO B 1 91 ? -9.531 19.609 7.598 1 98.56 91 PRO B C 1
ATOM 1585 O O . PRO B 1 91 ? -10.133 20.688 7.648 1 98.56 91 PRO B O 1
ATOM 1588 N N . ALA B 1 92 ? -10.078 18.422 7.594 1 98.69 92 ALA B N 1
ATOM 1589 C CA . ALA B 1 92 ? -11.516 18.25 7.781 1 98.69 92 ALA B CA 1
ATOM 1590 C C . ALA B 1 92 ? -11.812 17.172 8.82 1 98.69 92 ALA B C 1
ATOM 1592 O O . ALA B 1 92 ? -11.086 16.188 8.922 1 98.69 92 ALA B O 1
ATOM 1593 N N . ASP B 1 93 ? -12.875 17.391 9.602 1 98.62 93 ASP B N 1
ATOM 1594 C CA . ASP B 1 93 ? -13.484 16.344 10.406 1 98.62 93 ASP B CA 1
ATOM 1595 C C . ASP B 1 93 ? -14.625 15.664 9.656 1 98.62 93 ASP B C 1
ATOM 1597 O O . ASP B 1 93 ? -15.656 16.281 9.398 1 98.62 93 ASP B O 1
ATOM 1601 N N . GLU B 1 94 ? -14.445 14.406 9.398 1 98.31 94 GLU B N 1
A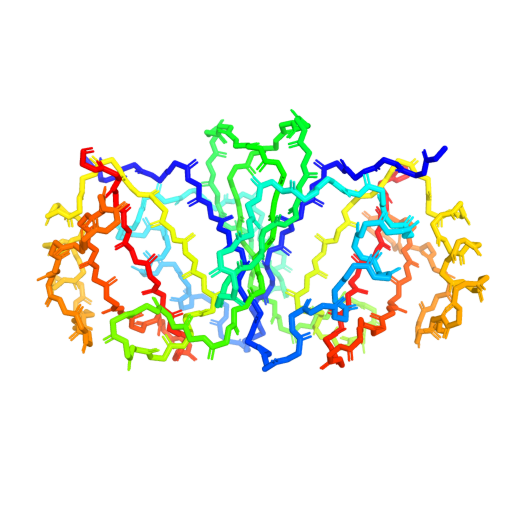TOM 1602 C CA . GLU B 1 94 ? -15.414 13.719 8.539 1 98.31 94 GLU B CA 1
ATOM 1603 C C . GLU B 1 94 ? -16.5 13.047 9.367 1 98.31 94 GLU B C 1
ATOM 1605 O O . GLU B 1 94 ? -16.266 12.633 10.5 1 98.31 94 GLU B O 1
ATOM 1610 N N . PRO B 1 95 ? -17.609 12.781 8.812 1 96.12 95 PRO B N 1
ATOM 1611 C CA . PRO B 1 95 ? -18.734 12.203 9.562 1 96.12 95 PRO B CA 1
ATOM 1612 C C . PRO B 1 95 ? -18.469 10.758 9.992 1 96.12 95 PRO B C 1
ATOM 1614 O O . PRO B 1 95 ? -19.141 10.25 10.891 1 96.12 95 PRO B O 1
ATOM 1617 N N . TRP B 1 96 ? -17.562 10.141 9.383 1 95.88 96 TRP B N 1
ATOM 1618 C CA . TRP B 1 96 ? -17.281 8.75 9.727 1 95.88 96 TRP B CA 1
ATOM 1619 C C . TRP B 1 96 ? -16.188 8.664 10.797 1 95.88 96 TRP B C 1
ATOM 1621 O O . TRP B 1 96 ? -15.648 7.586 11.047 1 95.88 96 TRP B O 1
ATOM 1631 N N . GLY B 1 97 ? -15.766 9.773 11.414 1 97.44 97 GLY B N 1
ATOM 1632 C CA . GLY B 1 97 ? -15.023 9.742 12.664 1 97.44 97 GLY B CA 1
ATOM 1633 C C . GLY B 1 97 ? -13.531 9.922 12.469 1 97.44 97 GLY B C 1
ATOM 1634 O O . GLY B 1 97 ? -12.727 9.43 13.266 1 97.44 97 GLY B O 1
ATOM 1635 N N . VAL B 1 98 ? -13.07 10.633 11.406 1 98.31 98 VAL B N 1
ATOM 1636 C CA . VAL B 1 98 ? -11.648 10.898 11.266 1 98.31 98 VAL B CA 1
ATOM 1637 C C . VAL B 1 98 ? -11.414 12.391 11.062 1 98.31 98 VAL B C 1
ATOM 1639 O O . VAL B 1 98 ? -12.305 13.109 10.625 1 98.31 98 VAL B O 1
ATOM 1642 N N . ARG B 1 99 ? -10.312 12.883 11.531 1 98.88 99 ARG B N 1
ATOM 1643 C CA . ARG B 1 99 ? -9.719 14.133 11.055 1 98.88 99 ARG B CA 1
ATOM 1644 C C . ARG B 1 99 ? -8.672 13.859 9.984 1 98.88 99 ARG B C 1
ATOM 1646 O O . ARG B 1 99 ? -7.828 12.977 10.141 1 98.88 99 ARG B O 1
ATOM 1653 N N . ARG B 1 100 ? -8.789 14.617 8.875 1 98.94 100 ARG B N 1
ATOM 1654 C CA . ARG B 1 100 ? -7.859 14.266 7.809 1 98.94 100 ARG B CA 1
ATOM 1655 C C . ARG B 1 100 ? -7.57 15.469 6.918 1 98.94 100 ARG B C 1
ATOM 1657 O O . ARG B 1 100 ? -8.281 16.469 6.969 1 98.94 100 ARG B O 1
ATOM 1664 N N . PHE B 1 101 ? -6.531 15.352 6.145 1 98.94 101 PHE B N 1
ATOM 1665 C CA . PHE B 1 101 ? -6.254 16.234 5.023 1 98.94 101 PHE B CA 1
ATOM 1666 C C . PHE B 1 101 ? -5.586 15.484 3.885 1 98.94 101 PHE B C 1
ATOM 1668 O O . PHE B 1 101 ? -5.059 14.383 4.086 1 98.94 101 PHE B O 1
ATOM 1675 N N . TYR B 1 102 ? -5.719 16.031 2.678 1 98.94 102 TYR B N 1
ATOM 1676 C CA . TYR B 1 102 ? -5.031 15.5 1.504 1 98.94 102 TYR B CA 1
ATOM 1677 C C . TYR B 1 102 ? -3.832 16.375 1.14 1 98.94 102 TYR B C 1
ATOM 1679 O O . TYR B 1 102 ? -3.906 17.594 1.207 1 98.94 102 TYR B O 1
ATOM 1687 N N . VAL B 1 103 ? -2.826 15.75 0.729 1 98.94 103 VAL B N 1
ATOM 1688 C CA . VAL B 1 103 ? -1.61 16.422 0.28 1 98.94 103 VAL B CA 1
ATOM 1689 C C . VAL B 1 103 ? -0.95 15.609 -0.831 1 98.94 103 VAL B C 1
ATOM 1691 O O . VAL B 1 103 ? -1.114 14.391 -0.897 1 98.94 103 VAL B O 1
ATOM 1694 N N . ARG B 1 104 ? -0.232 16.266 -1.752 1 98.75 104 ARG B N 1
ATOM 1695 C CA . ARG B 1 104 ? 0.529 15.547 -2.771 1 98.75 104 ARG B CA 1
ATOM 1696 C C . ARG B 1 104 ? 1.977 15.344 -2.334 1 98.75 104 ARG B C 1
ATOM 1698 O O . ARG B 1 104 ? 2.617 16.281 -1.845 1 98.75 104 ARG B O 1
ATOM 1705 N N . ASP B 1 105 ? 2.432 14.109 -2.504 1 98.69 105 ASP B N 1
ATOM 1706 C CA . ASP B 1 105 ? 3.842 13.867 -2.225 1 98.69 105 ASP B CA 1
ATOM 1707 C C . ASP B 1 105 ? 4.727 14.391 -3.355 1 98.69 105 ASP B C 1
ATOM 1709 O O . ASP B 1 105 ? 4.227 14.953 -4.328 1 98.69 105 ASP B O 1
ATOM 1713 N N . PRO B 1 106 ? 6.078 14.258 -3.305 1 98.12 106 PRO B N 1
ATOM 1714 C CA . PRO B 1 106 ? 6.98 14.852 -4.297 1 98.12 106 PRO B CA 1
ATOM 1715 C C . PRO B 1 106 ? 6.75 14.297 -5.703 1 98.12 106 PRO B C 1
ATOM 1717 O O . PRO B 1 106 ? 7.25 14.859 -6.68 1 98.12 106 PRO B O 1
ATOM 1720 N N . PHE B 1 107 ? 6.035 13.234 -5.805 1 97.94 107 PHE B N 1
ATOM 1721 C CA . PHE B 1 107 ? 5.828 12.57 -7.086 1 97.94 107 PHE B CA 1
ATOM 1722 C C . PHE B 1 107 ? 4.43 12.852 -7.625 1 97.94 107 PHE B C 1
ATOM 1724 O O . PHE B 1 107 ? 4.023 12.281 -8.641 1 97.94 107 PHE B O 1
ATOM 1731 N N . GLY B 1 108 ? 3.678 13.617 -6.93 1 98 108 GLY B N 1
ATOM 1732 C CA . GLY B 1 108 ? 2.338 13.992 -7.359 1 98 108 GLY B CA 1
ATOM 1733 C C . GLY B 1 108 ? 1.27 13.023 -6.895 1 98 108 GLY B C 1
ATOM 1734 O O . GLY B 1 108 ? 0.103 13.148 -7.273 1 98 108 GLY B O 1
ATOM 1735 N N . ARG B 1 109 ? 1.588 12.078 -6.105 1 98.5 109 ARG B N 1
ATOM 1736 C CA . ARG B 1 109 ? 0.613 11.133 -5.566 1 98.5 109 ARG B CA 1
ATOM 1737 C C . ARG B 1 109 ? -0.244 11.789 -4.488 1 98.5 109 ARG B C 1
ATOM 1739 O O . ARG B 1 109 ? 0.271 12.516 -3.635 1 98.5 109 ARG B O 1
ATOM 1746 N N . LEU B 1 110 ? -1.548 11.516 -4.594 1 98.88 110 LEU B N 1
ATOM 1747 C CA . LEU B 1 110 ? -2.451 12.023 -3.568 1 98.88 110 LEU B CA 1
ATOM 1748 C C . LEU B 1 110 ? -2.406 11.156 -2.318 1 98.88 110 LEU B C 1
ATOM 1750 O O . LEU B 1 110 ? -2.611 9.938 -2.395 1 98.88 110 LEU B O 1
ATOM 1754 N N . VAL B 1 111 ? -2.117 11.812 -1.197 1 98.94 111 VAL B N 1
ATOM 1755 C CA . VAL B 1 111 ? -1.977 11.094 0.066 1 98.94 111 VAL B CA 1
ATOM 1756 C C . VAL B 1 111 ? -3.002 11.609 1.071 1 98.94 111 VAL B C 1
ATOM 1758 O O . VAL B 1 111 ? -3.109 12.82 1.29 1 98.94 111 VAL B O 1
ATOM 1761 N N . ASN B 1 112 ? -3.797 10.664 1.607 1 98.94 112 ASN B N 1
ATOM 1762 C CA . ASN B 1 112 ? -4.707 10.93 2.717 1 98.94 112 ASN B CA 1
ATOM 1763 C C . ASN B 1 112 ? -4.016 10.758 4.066 1 98.94 112 ASN B C 1
ATOM 1765 O O . ASN B 1 112 ? -3.688 9.641 4.465 1 98.94 112 ASN B O 1
ATOM 1769 N N . ILE B 1 113 ? -3.732 11.875 4.742 1 98.94 113 ILE B N 1
ATOM 1770 C CA . ILE B 1 113 ? -3.201 11.852 6.102 1 98.94 113 ILE B CA 1
ATOM 1771 C C . ILE B 1 113 ? -4.348 11.945 7.105 1 98.94 113 ILE B C 1
ATOM 1773 O O . ILE B 1 113 ? -5.133 12.898 7.07 1 98.94 113 ILE B O 1
ATOM 1777 N N . LEU B 1 114 ? -4.383 10.945 8.039 1 98.94 114 LEU B N 1
ATOM 1778 C CA . LEU B 1 114 ? -5.598 10.922 8.844 1 98.94 114 LEU B CA 1
ATOM 1779 C C . LEU B 1 114 ? -5.316 10.367 10.234 1 98.94 114 LEU B C 1
ATOM 1781 O O . LEU B 1 114 ? -4.27 9.758 10.469 1 98.94 114 LEU B O 1
ATOM 1785 N N . ALA B 1 115 ? -6.266 10.625 11.156 1 98.88 115 ALA B N 1
ATOM 1786 C CA . ALA B 1 115 ? -6.371 10 12.477 1 98.88 115 ALA B CA 1
ATOM 1787 C C . ALA B 1 115 ? -7.832 9.781 12.859 1 98.88 115 ALA B C 1
ATOM 1789 O O . ALA B 1 115 ? -8.703 10.578 12.5 1 98.88 115 ALA B O 1
ATOM 1790 N N . HIS B 1 116 ? -8.008 8.719 13.539 1 97.62 116 HIS B N 1
ATOM 1791 C CA . HIS B 1 116 ? -9.344 8.516 14.094 1 97.62 116 HIS B CA 1
ATOM 1792 C C . HIS B 1 116 ? -9.609 9.453 15.258 1 97.62 116 HIS B C 1
ATOM 1794 O O . HIS B 1 116 ? -8.711 9.727 16.062 1 97.62 116 HIS B O 1
ATOM 1800 N N . ARG B 1 117 ? -10.781 9.953 15.383 1 90.69 117 ARG B N 1
ATOM 1801 C CA . ARG B 1 117 ? -11.203 10.812 16.484 1 90.69 117 ARG B CA 1
ATOM 1802 C C . ARG B 1 117 ? -11.883 10.008 17.578 1 90.69 117 ARG B C 1
ATOM 1804 O O . ARG B 1 117 ? -12.477 8.961 17.312 1 90.69 117 ARG B O 1
#

pLDDT: mean 98.03, std 1.73, range [83.69, 98.94]

Radius of gyration: 17.22 Å; Cα contacts (8 Å, |Δi|>4): 579; chains: 2; bounding box: 40×46×33 Å

Foldseek 3Di:
DDDDDADDDDDDDLCQVQQCLQQCVQVNWDFPDDDPRDTDTHDPDDDDHDDDDDPAVPPRHHNFPEEDEDPDAVSSQVSCVVSPWDWPADQDQHPVFKGWTWTAGPVRTIYIYIYGD/DDDDDADDDDDDDPCQVQQCLQQCVQVNWDFPDDDPRDTDTHDPDDDDHDDDDDPAVPPRHHNFPEEDEDPDAVSSQVSCVVSPWDWPADQDQHPVFKGWTWTAGPVRTIYIYIYGD

InterPro domains:
  IPR004360 Glyoxalase/fosfomycin resistance/dioxygenase domain [PF00903] (12-112)
  IPR029068 Glyoxalase/Bleomycin resistance protein/Dihydroxybiphenyl dioxygenase [G3DSA:3.10.180.10] (15-117)
  IPR029068 Glyoxalase/Bleomycin resistance protein/Dihydroxybiphenyl dioxygenase [SSF54593] (7-113)
  IPR037523 Vicinal oxygen chelate (VOC), core domain [PS51819] (3-116)

Secondary structure (DSSP, 8-state):
---EEEEEEEEE-S-GGGHIIIIITTT--EEEEE-SSEEEEEEEEEEEEEEEEESS-STTPPPPSEEEEES-HHHHHHHHHHHTPPEEEEEEEETTTEEEEEEE-TTS-EEEEEEE-/---EEEEEEEEE-S-GGGHIIIIITTT--EEEEE-SSEEEEEEEEEEEEEEEEESS-STTPPPPSEEEEES-HHHHHHHHHHHTPPEEEEEEEETTTEEEEEEE-TTS-EEEEEEE-

Nearest PDB structures (foldseek):
  2pjs-assembly1_B  TM=9.810E-01  e=1.227E-15  Agrobacterium fabrum str. C58
  3itw-assembly1_B-2  TM=6.711E-01  e=1.009E-05  Micromonospora sp. ML1
  4hc5-assembly2_C  TM=6.407E-01  e=1.016E-04  Sphaerobacter thermophilus DSM 20745
  2i7r-assembly1_B  TM=5.991E-01  e=1.509E-04  Streptococcus pneumoniae
  1ss4-assembly1_A  TM=6.012E-01  e=7.403E-03  Bacillus cereus

Organism: Mesorhizobium plurifarium (NCBI:txid69974)

Sequence (234 aa):
MVKVRRIVANIETPDIAAAKRFYQDVLGLDLLMDMGWIATYGSEERMTVQVSFMAEGGSGTPVPDLSIEVDDVDAALAGMKKAGFAAEYGPADEPWGVRRFYVRDPFGRLVNILAHRMVKVRRIVANIETPDIAAAKRFYQDVLGLDLLMDMGWIATYGSEERMTVQVSFMAEGGSGTPVPDLSIEVDDVDAALAGMKKAGFAAEYGPADEPWGVRRFYVRDPFGRLVNILAHR